Protein AF-X6MTW8-F1 (afdb_monomer_lite)

Foldseek 3Di:
DDPVVVVVVVVVVVPPCDPVVVVVVVVLVVQQVVFQVVLVVVLPDDDDPVCVVWFDRQKKAKDKPADGLLVLLPPDVVVCPPDDPQVVVVSSLVLRIDRGSVSRSSSLVSGPVNVVVVCCCVVVVPPPVDDIDMDMDGRTPPFRLQQKWKWWAAQLDGQAIERQPAPDADPPVPPDPPPPPPCVVPDDDCDPVNLVLSQVLVVVVSVVCSVVDPDRTWMWIWGADPVVSDIDTPDIFGDAPPGPDDPRPDDRVVCVCRRNVDCPDPPDDDDDGHHYYYHDRPDPDPDD

Secondary structure (DSSP, 8-state):
--HHHHHHHHHHHHT--SHHHHHHHHHHHHHHHHHHHHHHHHHHSPPPHHHHHHEEEEEEEEEESS---TTTT---GGG-TT--HHHHHHHHHHTTEESSHHHHHHHHHT-HHHHHHHHHHHHH----SS---EEEEEEETT--GGGEEEEEEETTEEEEEEES---S--TTTTS-SSSTTSSTTTS----HHHHHHHHHHHHHHHHHHGGG-S-SSEEEEEEEETTTTEEEEEEEE--STTSS---TTS-TTTTHHHHTT--S-TTS-S----EEE-PPP-PPPP--

Sequence (288 aa):
MEMEELDVLQRKHLTKSGDLGRENNSLLGRLERKINTSLDEFAKKEKSAFEQKHFLADEFFVKLSTRSPKDATGVTLKTHGHLTRLQRIYEIADKLKVRNGHQAVELLSSSYRVFSDIANFKKFQVAFVHPLNIIIRQYFKYFNPVMEFRCFVFQRQLNAISQYLCYDNFDHLQVYFTLYVYICLHIGHIDIKTITRTRELIISFYTIVKEKLPYVNYVMDVFVDLENEHVFIVEINPFGAHSSSGSALFEWKKDFDILYHRQSDQNKSSNYFPVVRIAKMKQKSDPS

Radius of gyration: 21.71 Å; chains: 1; bounding box: 54×50×65 Å

pLDDT: mean 77.78, std 18.93, range [32.94, 97.94]

Structure (mmCIF, N/CA/C/O backbone):
data_AF-X6MTW8-F1
#
_entry.id   AF-X6MTW8-F1
#
loop_
_atom_site.group_PDB
_atom_site.id
_atom_site.type_symbol
_atom_site.label_atom_id
_atom_site.label_alt_id
_atom_site.label_comp_id
_atom_site.label_asym_id
_atom_site.label_entity_id
_atom_site.label_seq_id
_atom_site.pdbx_PDB_ins_code
_atom_site.Cartn_x
_atom_site.Cartn_y
_atom_site.Cartn_z
_atom_site.occupancy
_atom_site.B_iso_or_equiv
_atom_site.auth_seq_id
_atom_site.auth_comp_id
_atom_site.auth_asym_id
_atom_site.auth_atom_id
_atom_site.pdbx_PDB_model_num
ATOM 1 N N . MET A 1 1 ? -2.887 -28.023 -3.201 1.00 48.81 1 MET A N 1
ATOM 2 C CA . MET A 1 1 ? -1.715 -27.639 -4.003 1.00 48.81 1 MET A CA 1
ATOM 3 C C . MET A 1 1 ? -0.767 -26.968 -3.041 1.00 48.81 1 MET A C 1
ATOM 5 O O . MET A 1 1 ? -0.960 -25.806 -2.693 1.00 48.81 1 MET A O 1
ATOM 9 N N . GLU A 1 2 ? 0.085 -27.790 -2.450 1.00 54.59 2 GLU A N 1
ATOM 10 C CA . GLU A 1 2 ? 0.960 -27.426 -1.337 1.00 54.59 2 GLU A CA 1
ATOM 11 C C . GLU A 1 2 ? 2.127 -26.569 -1.849 1.00 54.59 2 GLU A C 1
ATOM 13 O O . GLU A 1 2 ? 2.458 -26.615 -3.035 1.00 54.59 2 GLU A O 1
ATOM 18 N N . MET A 1 3 ? 2.739 -25.751 -0.982 1.00 42.22 3 MET A N 1
ATOM 19 C CA . MET A 1 3 ? 3.860 -24.875 -1.371 1.00 42.22 3 MET A CA 1
ATOM 20 C C . MET A 1 3 ? 5.012 -25.642 -2.041 1.00 42.22 3 MET A C 1
ATOM 22 O O . MET A 1 3 ? 5.682 -25.088 -2.909 1.00 42.22 3 MET A O 1
ATOM 26 N N . GLU A 1 4 ? 5.199 -26.916 -1.692 1.00 50.19 4 GLU A N 1
ATOM 27 C CA . GLU A 1 4 ? 6.214 -27.787 -2.289 1.00 50.19 4 GLU A CA 1
ATOM 28 C C . GLU A 1 4 ? 5.967 -28.065 -3.780 1.00 50.19 4 GLU A C 1
ATOM 30 O O . GLU A 1 4 ? 6.915 -28.081 -4.562 1.00 50.19 4 GLU A O 1
ATOM 35 N N . GLU A 1 5 ? 4.713 -28.197 -4.225 1.00 49.59 5 GLU A N 1
ATOM 36 C CA . GLU A 1 5 ? 4.410 -28.427 -5.646 1.00 49.59 5 GLU A CA 1
ATOM 37 C C . GLU A 1 5 ? 4.730 -27.195 -6.507 1.00 49.59 5 GLU A C 1
ATOM 39 O O . GLU A 1 5 ? 5.211 -27.329 -7.635 1.00 49.59 5 GLU A O 1
ATOM 44 N N . LEU A 1 6 ? 4.505 -25.990 -5.968 1.00 48.59 6 LEU A N 1
ATOM 45 C CA . LEU A 1 6 ? 4.837 -24.723 -6.631 1.00 48.59 6 LEU A CA 1
ATOM 46 C C . LEU A 1 6 ? 6.354 -24.511 -6.723 1.00 48.59 6 LEU A C 1
ATOM 48 O O . LEU A 1 6 ? 6.842 -24.102 -7.778 1.00 48.59 6 LEU A O 1
ATOM 52 N N . ASP A 1 7 ? 7.098 -24.850 -5.669 1.00 53.16 7 ASP A N 1
ATOM 53 C CA . ASP A 1 7 ? 8.562 -24.734 -5.647 1.00 53.16 7 ASP A CA 1
ATOM 54 C C . ASP A 1 7 ? 9.222 -25.742 -6.615 1.00 53.16 7 ASP A C 1
ATOM 56 O O . ASP A 1 7 ? 10.150 -25.413 -7.360 1.00 53.16 7 ASP A O 1
ATOM 60 N N . VAL A 1 8 ? 8.671 -26.959 -6.713 1.00 57.88 8 VAL A N 1
ATOM 61 C CA . VAL A 1 8 ? 9.087 -27.970 -7.703 1.00 57.88 8 VAL A CA 1
ATOM 62 C C . VAL A 1 8 ? 8.791 -27.516 -9.139 1.00 57.88 8 VAL A C 1
ATOM 64 O O . VAL A 1 8 ? 9.617 -27.733 -10.031 1.00 57.88 8 VAL A O 1
ATOM 67 N N . LEU A 1 9 ? 7.651 -26.864 -9.386 1.00 50.91 9 LEU A N 1
ATOM 68 C CA . LEU A 1 9 ? 7.303 -26.290 -10.694 1.00 50.91 9 LEU A CA 1
ATOM 69 C C . LEU A 1 9 ? 8.258 -25.160 -11.104 1.00 50.91 9 LEU A C 1
ATOM 71 O O . LEU A 1 9 ? 8.694 -25.123 -12.258 1.00 50.91 9 LEU A O 1
ATOM 75 N N . GLN A 1 10 ? 8.639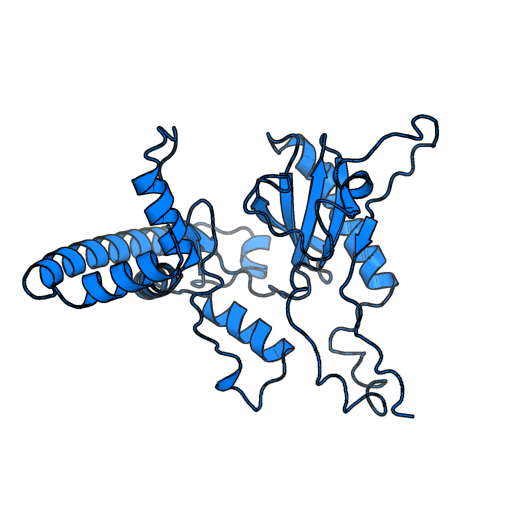 -24.289 -10.167 1.00 55.94 10 GLN A N 1
ATOM 76 C CA . GLN A 1 10 ? 9.586 -23.199 -10.413 1.00 55.94 10 GLN A CA 1
ATOM 77 C C . GLN A 1 10 ? 10.985 -23.735 -10.765 1.00 55.94 10 GLN A C 1
ATOM 79 O O . GLN A 1 10 ? 11.589 -23.305 -11.750 1.00 55.94 10 GLN A O 1
ATOM 84 N N . ARG A 1 11 ? 11.471 -24.758 -10.045 1.00 53.22 11 ARG A N 1
ATOM 85 C CA . ARG A 1 11 ? 12.775 -25.398 -10.318 1.00 53.22 11 ARG A CA 1
ATOM 86 C C . ARG A 1 11 ? 12.799 -26.203 -11.624 1.00 53.22 11 ARG A C 1
ATOM 88 O O . ARG A 1 11 ? 13.805 -26.200 -12.335 1.00 53.22 11 ARG A O 1
ATOM 95 N N . LYS A 1 12 ? 11.693 -26.865 -11.984 1.00 53.81 12 LYS A N 1
ATOM 96 C CA . LYS A 1 12 ? 11.568 -27.593 -13.263 1.00 53.81 12 LYS A CA 1
ATOM 97 C C . LYS A 1 12 ? 11.524 -26.660 -14.475 1.00 53.81 12 LYS A C 1
ATOM 99 O O . LYS A 1 12 ? 11.998 -27.042 -15.542 1.00 53.81 12 LYS A O 1
ATOM 104 N N . HIS A 1 13 ? 10.995 -25.444 -14.330 1.00 54.62 13 HIS A N 1
ATOM 105 C CA . HIS A 1 13 ? 10.994 -24.465 -15.421 1.00 54.62 13 HIS A CA 1
ATOM 106 C C . HIS A 1 13 ? 12.382 -23.879 -15.710 1.00 54.62 13 HIS A C 1
ATOM 108 O O . HIS A 1 13 ? 12.683 -23.595 -16.867 1.00 54.62 13 HIS A O 1
ATOM 114 N N . LEU A 1 14 ? 13.248 -23.772 -14.698 1.00 49.81 14 LEU A N 1
ATOM 115 C CA . LEU A 1 14 ? 14.619 -23.269 -14.850 1.00 49.81 14 LEU A CA 1
ATOM 116 C C . LEU A 1 14 ? 15.568 -24.253 -15.568 1.00 49.81 14 LEU A C 1
ATOM 118 O O . LEU A 1 14 ? 16.614 -23.840 -16.057 1.00 49.81 14 LEU A O 1
ATOM 122 N N . THR A 1 15 ? 15.220 -25.542 -15.662 1.00 46.34 15 THR A N 1
ATOM 123 C CA . THR A 1 15 ? 16.133 -26.615 -16.116 1.00 46.34 15 THR A CA 1
ATOM 124 C C . THR A 1 15 ? 15.898 -27.125 -17.547 1.00 46.34 15 THR A C 1
ATOM 126 O O . THR A 1 15 ? 16.698 -27.912 -18.046 1.00 46.34 15 THR A O 1
ATOM 129 N N . LYS A 1 16 ? 14.861 -26.661 -18.262 1.00 49.22 16 LYS A N 1
ATOM 130 C CA . LYS A 1 16 ? 14.622 -26.976 -19.691 1.00 49.22 16 LYS A CA 1
ATOM 131 C C . LYS A 1 16 ? 14.875 -25.739 -20.567 1.00 49.22 16 LYS A C 1
ATOM 133 O O . LYS A 1 16 ? 13.931 -25.050 -20.938 1.00 49.22 16 LYS A O 1
ATOM 138 N N . SER A 1 17 ? 16.137 -25.419 -20.867 1.00 52.47 17 SER A N 1
ATOM 139 C CA . SER A 1 17 ? 16.539 -24.061 -21.293 1.00 52.47 17 SER A CA 1
ATOM 140 C C . SER A 1 17 ? 17.128 -23.900 -22.707 1.00 52.47 17 SER A C 1
ATOM 142 O O . SER A 1 17 ? 17.505 -22.787 -23.058 1.00 52.47 17 SER A O 1
ATOM 144 N N . GLY A 1 18 ? 17.168 -24.938 -23.551 1.00 53.41 18 GLY A N 1
ATOM 145 C CA . GLY A 1 18 ? 17.730 -24.823 -24.911 1.00 53.41 18 GLY A CA 1
ATOM 146 C C . GLY A 1 18 ? 16.893 -23.949 -25.861 1.00 53.41 18 GLY A C 1
ATOM 147 O O . GLY A 1 18 ? 17.257 -22.813 -26.158 1.00 53.41 18 GLY A O 1
ATOM 148 N N . ASP A 1 19 ? 15.744 -24.464 -26.308 1.00 52.12 19 ASP A N 1
ATOM 149 C CA . ASP A 1 19 ? 14.882 -23.771 -27.285 1.00 52.12 19 ASP A CA 1
ATOM 150 C C . ASP A 1 19 ? 13.855 -22.828 -26.641 1.00 52.12 19 ASP A C 1
ATOM 152 O O . ASP A 1 19 ? 13.612 -21.730 -27.141 1.00 52.12 19 ASP A O 1
ATOM 156 N N . LEU A 1 20 ? 13.336 -23.185 -25.460 1.00 55.38 20 LEU A N 1
ATOM 157 C CA . LEU A 1 20 ? 12.467 -22.313 -24.653 1.00 55.38 20 LEU A CA 1
ATOM 158 C C . LEU A 1 20 ? 13.180 -21.022 -24.220 1.00 55.38 20 LEU A C 1
ATOM 160 O O . LEU A 1 20 ? 12.534 -19.993 -24.035 1.00 55.38 20 LEU A O 1
ATOM 164 N N . GLY A 1 21 ? 14.510 -21.053 -24.082 1.00 59.09 21 GLY A N 1
ATOM 165 C CA . GLY A 1 21 ? 15.304 -19.885 -23.705 1.00 59.09 21 GLY A CA 1
ATOM 166 C C . GLY A 1 21 ? 15.232 -18.762 -24.742 1.00 59.09 21 GLY A C 1
ATOM 167 O O . GLY A 1 21 ? 15.074 -17.600 -24.376 1.00 59.09 21 GLY A O 1
ATOM 168 N N . ARG A 1 22 ? 15.272 -19.086 -26.043 1.00 61.38 22 ARG A N 1
ATOM 169 C CA . ARG A 1 22 ? 15.231 -18.071 -27.113 1.00 61.38 22 ARG A CA 1
ATOM 170 C C . ARG A 1 22 ? 13.861 -17.406 -27.231 1.00 61.38 22 ARG A C 1
ATOM 172 O O . ARG A 1 22 ? 13.787 -16.182 -27.336 1.00 61.38 22 ARG A O 1
ATOM 179 N N . GLU A 1 23 ? 12.785 -18.188 -27.183 1.00 66.06 23 GLU A N 1
ATOM 180 C CA . GLU A 1 23 ? 11.421 -17.658 -27.283 1.00 66.06 23 GLU A CA 1
ATOM 181 C C . GLU A 1 23 ? 11.048 -16.825 -26.046 1.00 66.06 23 GLU A C 1
ATOM 183 O O . GLU A 1 23 ? 10.549 -15.706 -26.191 1.00 66.06 23 GLU A O 1
ATOM 188 N N . ASN A 1 24 ? 11.400 -17.291 -24.841 1.00 65.50 24 ASN A N 1
ATOM 189 C CA . ASN A 1 24 ? 11.189 -16.539 -23.600 1.00 65.50 24 ASN A CA 1
ATOM 190 C C . ASN A 1 24 ? 11.973 -15.223 -23.582 1.00 65.50 24 ASN A C 1
ATOM 192 O O . ASN A 1 24 ? 11.405 -14.184 -23.245 1.00 65.50 24 ASN A O 1
ATOM 196 N N . ASN A 1 25 ? 13.232 -15.229 -24.031 1.00 69.69 25 ASN A N 1
ATOM 197 C CA . ASN A 1 25 ? 14.017 -14.000 -24.167 1.00 69.69 25 ASN A CA 1
ATOM 198 C C . ASN A 1 25 ? 13.364 -13.020 -25.154 1.00 69.69 25 ASN A C 1
ATOM 200 O O . ASN A 1 25 ? 13.371 -11.808 -24.934 1.00 69.69 25 ASN A O 1
ATOM 204 N N . SER A 1 26 ? 12.728 -13.528 -26.215 1.00 81.69 26 SER A N 1
ATOM 205 C CA . SER A 1 26 ? 12.006 -12.683 -27.169 1.00 81.69 26 SER A CA 1
ATOM 206 C C . SER A 1 26 ? 10.740 -12.049 -26.569 1.00 81.69 26 SER A C 1
ATOM 208 O O . SER A 1 26 ? 10.447 -10.884 -26.854 1.00 81.69 26 SER A O 1
ATOM 210 N N . LEU A 1 27 ? 10.004 -12.777 -25.718 1.00 83.31 27 LEU A N 1
ATOM 211 C CA . LEU A 1 27 ? 8.789 -12.293 -25.056 1.00 83.31 27 LEU A CA 1
ATOM 212 C C . LEU A 1 27 ? 9.104 -11.290 -23.945 1.00 83.31 27 LEU A C 1
ATOM 214 O O . LEU A 1 27 ? 8.481 -10.228 -23.906 1.00 83.31 27 LEU A O 1
ATOM 218 N N . LEU A 1 28 ? 10.094 -11.583 -23.096 1.00 82.38 28 LEU A N 1
ATOM 219 C CA . LEU A 1 28 ? 10.555 -10.654 -22.062 1.00 82.38 28 LEU A CA 1
ATOM 220 C C . LEU A 1 28 ? 11.075 -9.363 -22.695 1.00 82.38 28 LEU A C 1
ATOM 222 O O . LEU A 1 28 ? 10.615 -8.288 -22.328 1.00 82.38 28 LEU A O 1
ATOM 226 N N . GLY A 1 29 ? 11.890 -9.454 -23.750 1.00 81.69 29 GLY A N 1
ATOM 227 C CA . GLY A 1 29 ? 12.353 -8.267 -24.470 1.00 81.69 29 GLY A CA 1
ATOM 228 C C . GLY A 1 29 ? 11.214 -7.453 -25.106 1.00 81.69 29 GLY A C 1
ATOM 229 O O . GLY A 1 29 ? 11.280 -6.225 -25.168 1.00 81.69 29 GLY A O 1
ATOM 230 N N . ARG A 1 30 ? 10.132 -8.098 -25.575 1.00 88.19 30 ARG A N 1
ATOM 231 C CA . ARG A 1 30 ? 8.922 -7.385 -26.040 1.00 88.19 30 ARG A CA 1
ATOM 232 C C . ARG A 1 30 ? 8.205 -6.678 -24.889 1.00 88.19 30 ARG A C 1
ATOM 234 O O . ARG A 1 30 ? 7.724 -5.564 -25.090 1.00 88.19 30 ARG A O 1
ATOM 241 N N . LEU A 1 31 ? 8.120 -7.310 -23.719 1.00 85.31 31 LEU A N 1
ATOM 242 C CA . LEU A 1 31 ? 7.496 -6.732 -22.532 1.00 85.31 31 LEU A CA 1
ATOM 243 C C . LEU A 1 31 ? 8.290 -5.532 -22.005 1.00 85.31 31 LEU A C 1
ATOM 245 O O . LEU A 1 31 ? 7.705 -4.474 -21.793 1.00 85.31 31 LEU A O 1
ATOM 249 N N . GLU A 1 32 ? 9.609 -5.665 -21.877 1.00 90.19 32 GLU A N 1
ATOM 250 C CA . GLU A 1 32 ? 10.510 -4.582 -21.472 1.00 90.19 32 GLU A CA 1
ATOM 251 C C . GLU A 1 32 ? 10.352 -3.356 -22.376 1.00 90.19 32 GLU A C 1
ATOM 253 O O . GLU A 1 32 ? 10.186 -2.244 -21.879 1.00 90.19 32 GLU A O 1
ATOM 258 N N . ARG A 1 33 ? 10.325 -3.553 -23.704 1.00 89.00 33 ARG A N 1
ATOM 259 C CA . ARG A 1 33 ? 10.099 -2.459 -24.664 1.00 89.00 33 ARG A CA 1
ATOM 260 C C . ARG A 1 33 ? 8.755 -1.771 -24.454 1.00 89.00 33 ARG A C 1
ATOM 262 O O . ARG A 1 33 ? 8.716 -0.547 -24.441 1.00 89.00 33 ARG A O 1
ATOM 269 N N . LYS A 1 34 ? 7.673 -2.534 -24.256 1.00 91.44 34 LYS A N 1
ATOM 270 C CA . LYS A 1 34 ? 6.349 -1.956 -23.972 1.00 91.44 34 LYS A CA 1
ATOM 271 C C . LYS A 1 34 ? 6.353 -1.137 -22.682 1.00 91.44 34 LYS A C 1
ATOM 273 O O . LYS A 1 34 ? 5.806 -0.041 -22.673 1.00 91.44 34 LYS A O 1
ATOM 278 N N . ILE A 1 35 ? 6.986 -1.645 -21.621 1.00 88.56 35 ILE A N 1
ATOM 279 C CA . ILE A 1 35 ? 7.099 -0.914 -20.355 1.00 88.56 35 ILE A CA 1
ATOM 280 C C . ILE A 1 35 ? 7.911 0.366 -20.559 1.00 88.56 35 ILE A C 1
ATOM 282 O O . ILE A 1 35 ? 7.438 1.418 -20.154 1.00 88.56 35 ILE A O 1
ATOM 286 N N . ASN A 1 36 ? 9.064 0.311 -21.236 1.00 88.31 36 ASN A N 1
ATOM 287 C CA . ASN A 1 36 ? 9.865 1.501 -21.546 1.00 88.31 36 ASN A CA 1
ATOM 288 C C . ASN A 1 36 ? 9.044 2.570 -22.273 1.00 88.31 36 ASN A C 1
ATOM 290 O O . ASN A 1 36 ? 9.024 3.713 -21.835 1.00 88.31 36 ASN A O 1
ATOM 294 N N . THR A 1 37 ? 8.294 2.194 -23.314 1.00 89.94 37 THR A N 1
ATOM 295 C CA . THR A 1 37 ? 7.414 3.138 -24.018 1.00 89.94 37 THR A CA 1
ATOM 296 C C . THR A 1 37 ? 6.405 3.790 -23.070 1.00 89.94 37 THR A C 1
ATOM 298 O O . THR A 1 37 ? 6.246 5.007 -23.096 1.00 89.94 37 THR A O 1
ATOM 301 N N . SER A 1 38 ? 5.768 3.020 -22.181 1.00 88.25 38 SER A N 1
ATOM 302 C CA . SER A 1 38 ? 4.832 3.574 -21.193 1.00 88.25 38 SER A CA 1
ATOM 303 C C . SER A 1 38 ? 5.505 4.460 -20.138 1.00 88.25 38 SER A C 1
ATOM 305 O O . SER A 1 38 ? 4.902 5.439 -19.702 1.00 88.25 38 SER A O 1
ATOM 307 N N . LEU A 1 39 ? 6.734 4.140 -19.721 1.00 84.81 39 LEU A N 1
ATOM 308 C CA . LEU A 1 39 ? 7.522 4.977 -18.811 1.00 84.81 39 LEU A CA 1
ATOM 309 C C . LEU A 1 39 ? 7.860 6.320 -19.464 1.00 84.81 39 LEU A C 1
ATOM 311 O O . LEU A 1 39 ? 7.621 7.362 -18.855 1.00 84.81 39 LEU A O 1
ATOM 315 N N . ASP A 1 40 ? 8.321 6.301 -20.715 1.00 84.56 40 ASP A N 1
ATOM 316 C CA . ASP A 1 40 ? 8.650 7.505 -21.483 1.00 84.56 40 ASP A CA 1
ATOM 317 C C . ASP A 1 40 ? 7.413 8.384 -21.712 1.00 84.56 40 ASP A C 1
ATOM 319 O O . ASP A 1 40 ? 7.465 9.605 -21.560 1.00 84.56 40 ASP A O 1
ATOM 323 N N . GLU A 1 41 ? 6.275 7.777 -22.061 1.00 86.62 41 GLU A N 1
ATOM 324 C CA . GLU A 1 41 ? 4.996 8.481 -22.194 1.00 86.62 41 GLU A CA 1
ATOM 325 C C . GLU A 1 41 ? 4.553 9.107 -20.870 1.00 86.62 41 GLU A C 1
ATOM 327 O O . GLU A 1 41 ? 4.075 10.241 -20.852 1.00 86.62 41 GLU A O 1
ATOM 332 N N . PHE A 1 42 ? 4.725 8.398 -19.750 1.00 82.69 42 PHE A N 1
ATOM 333 C CA . PHE A 1 42 ? 4.393 8.920 -18.427 1.00 82.69 42 PHE A CA 1
ATOM 334 C C . PHE A 1 42 ? 5.322 10.070 -18.017 1.00 82.69 42 PHE A C 1
ATOM 336 O O . PHE A 1 42 ? 4.857 11.056 -17.446 1.00 82.69 42 PHE A O 1
ATOM 343 N N . ALA A 1 43 ? 6.617 9.973 -18.324 1.00 79.88 43 ALA A N 1
ATOM 344 C CA . ALA A 1 43 ? 7.603 11.010 -18.033 1.00 79.88 43 ALA A CA 1
ATOM 345 C C . ALA A 1 43 ? 7.329 12.312 -18.805 1.00 79.88 43 ALA A C 1
ATOM 347 O O . ALA A 1 43 ? 7.543 13.395 -18.265 1.00 79.88 43 ALA A O 1
ATOM 348 N N . LYS A 1 44 ? 6.796 12.209 -20.030 1.00 81.06 44 LYS A N 1
ATOM 349 C CA . LYS A 1 44 ? 6.462 13.353 -20.898 1.00 81.06 44 LYS A CA 1
ATOM 350 C C . LYS A 1 44 ? 5.166 14.078 -20.532 1.00 81.06 44 LYS A C 1
ATOM 352 O O . LYS A 1 44 ? 4.937 15.169 -21.049 1.00 81.06 44 LYS A O 1
ATOM 357 N N . LYS A 1 45 ? 4.294 13.494 -19.703 1.00 81.06 45 LYS A N 1
ATOM 358 C CA . LYS A 1 45 ? 3.041 14.155 -19.308 1.00 81.06 45 LYS A CA 1
ATOM 359 C C . LYS A 1 45 ? 3.335 15.408 -18.490 1.00 81.06 45 LYS A C 1
ATOM 361 O O . LYS A 1 45 ? 4.138 15.373 -17.560 1.00 81.06 45 LYS A O 1
ATOM 366 N N . GLU A 1 46 ? 2.644 16.494 -18.824 1.00 67.81 46 GLU A N 1
ATOM 367 C CA . GLU A 1 46 ? 2.687 17.728 -18.048 1.00 67.81 46 GLU A CA 1
ATOM 368 C C . GLU A 1 46 ? 2.137 17.458 -16.644 1.00 67.81 46 GLU A C 1
ATOM 370 O O . GLU A 1 46 ? 1.016 16.976 -16.478 1.00 67.81 46 GLU A O 1
ATOM 375 N N . LYS A 1 47 ? 2.972 17.711 -15.635 1.00 72.69 47 LYS A N 1
ATOM 376 C CA . LYS A 1 47 ? 2.655 17.455 -14.229 1.00 72.69 47 LYS A CA 1
ATOM 377 C C . LYS A 1 47 ? 2.209 18.741 -13.568 1.00 72.69 47 LYS A C 1
ATOM 379 O O . LYS A 1 47 ? 2.845 19.781 -13.743 1.00 72.69 47 LYS A O 1
ATOM 384 N N . SER A 1 48 ? 1.176 18.653 -12.743 1.00 76.56 48 SER A N 1
ATOM 385 C CA . SER A 1 48 ? 0.789 19.740 -11.846 1.00 76.56 48 SER A CA 1
ATOM 386 C C . SER A 1 48 ? 1.941 20.122 -10.904 1.00 76.56 48 SER A C 1
ATOM 388 O O . SER A 1 48 ? 2.812 19.305 -10.594 1.00 76.56 48 SER A O 1
ATOM 390 N N . ALA A 1 49 ? 1.932 21.351 -10.379 1.00 69.88 49 ALA A N 1
ATOM 391 C CA . ALA A 1 49 ? 2.938 21.802 -9.408 1.00 69.88 49 ALA A CA 1
ATOM 392 C C . ALA A 1 49 ? 3.006 20.896 -8.161 1.00 69.88 49 ALA A C 1
ATOM 394 O O . ALA A 1 49 ? 4.080 20.640 -7.615 1.00 69.88 49 ALA A O 1
ATOM 395 N N . PHE A 1 50 ? 1.857 20.358 -7.740 1.00 74.31 50 PHE A N 1
ATOM 396 C CA . PHE A 1 50 ? 1.779 19.374 -6.667 1.00 74.31 50 PHE A CA 1
ATOM 397 C C . PHE A 1 50 ? 2.553 18.094 -7.007 1.00 74.31 50 PHE A C 1
ATOM 399 O O . PHE A 1 50 ? 3.352 17.621 -6.196 1.00 74.31 50 PHE A O 1
ATOM 406 N N . GLU A 1 51 ? 2.346 17.551 -8.207 1.00 74.81 51 GLU A N 1
ATOM 407 C CA . GLU A 1 51 ? 3.006 16.324 -8.651 1.00 74.81 51 GLU A CA 1
ATOM 408 C C . GLU A 1 51 ? 4.519 16.514 -8.808 1.00 74.81 51 GLU A C 1
ATOM 410 O O . GLU A 1 51 ? 5.301 15.654 -8.406 1.00 74.81 51 GLU A O 1
ATOM 415 N N . GLN A 1 52 ? 4.952 17.667 -9.317 1.00 72.94 52 GLN A N 1
ATOM 416 C CA . GLN A 1 52 ? 6.376 17.977 -9.456 1.00 72.94 52 GLN A CA 1
ATOM 417 C C . GLN A 1 52 ? 7.103 18.035 -8.102 1.00 72.94 52 GLN A C 1
ATOM 419 O O . GLN A 1 52 ? 8.253 17.611 -8.008 1.00 72.94 52 GLN A O 1
ATOM 424 N N . LYS A 1 53 ? 6.442 18.520 -7.039 1.00 77.25 53 LYS A N 1
ATOM 425 C CA . LYS A 1 53 ? 7.036 18.600 -5.692 1.00 77.25 53 LYS A CA 1
ATOM 426 C C . LYS A 1 53 ? 7.193 17.223 -5.037 1.00 77.25 53 LYS A C 1
ATOM 428 O O . LYS A 1 53 ? 8.182 16.990 -4.346 1.00 77.25 53 LYS A O 1
ATOM 433 N N . HIS A 1 54 ? 6.219 16.329 -5.211 1.00 77.62 54 HIS A N 1
ATOM 434 C CA . HIS A 1 54 ? 6.116 15.114 -4.393 1.00 77.62 54 HIS A CA 1
ATOM 435 C C . HIS A 1 54 ? 6.616 13.835 -5.069 1.00 77.62 54 HIS A C 1
ATOM 437 O O . HIS A 1 54 ? 6.920 12.856 -4.381 1.00 77.62 54 HIS A O 1
ATOM 443 N N . PHE A 1 55 ? 6.719 13.819 -6.395 1.00 79.00 55 PHE A N 1
ATOM 444 C CA . PHE A 1 55 ? 7.135 12.632 -7.127 1.00 79.00 55 PHE A CA 1
ATOM 445 C C . PHE A 1 55 ? 8.470 12.848 -7.834 1.00 79.00 55 PHE A C 1
ATOM 447 O O . PHE A 1 55 ? 8.719 13.898 -8.422 1.00 79.00 55 PHE A O 1
ATOM 454 N N . LEU A 1 56 ? 9.330 11.829 -7.808 1.00 73.25 56 LEU A N 1
ATOM 455 C CA . LEU A 1 56 ? 10.634 11.891 -8.466 1.00 73.25 56 LEU A CA 1
ATOM 456 C C . LEU A 1 56 ? 10.471 11.770 -9.983 1.00 73.25 56 LEU A C 1
ATOM 458 O O . LEU A 1 56 ? 9.678 10.958 -10.469 1.00 73.25 56 LEU A O 1
ATOM 462 N N . ALA A 1 57 ? 11.193 12.606 -10.731 1.00 75.12 57 ALA A N 1
ATOM 463 C CA . ALA A 1 57 ? 11.333 12.413 -12.168 1.00 75.12 57 ALA A CA 1
ATOM 464 C C . ALA A 1 57 ? 12.026 11.063 -12.411 1.00 75.12 57 ALA A C 1
ATOM 466 O O . ALA A 1 57 ? 12.967 10.717 -11.701 1.00 75.12 57 ALA A O 1
ATOM 467 N N . ASP A 1 58 ? 11.509 10.297 -13.368 1.00 85.12 58 ASP A N 1
ATOM 468 C CA . ASP A 1 58 ? 12.113 9.055 -13.867 1.00 85.12 58 ASP A CA 1
ATOM 469 C C . ASP A 1 58 ? 12.262 7.901 -12.858 1.00 85.12 58 ASP A C 1
ATOM 471 O O . ASP A 1 58 ? 12.962 6.921 -13.119 1.00 85.12 58 ASP A O 1
ATOM 475 N N . GLU A 1 59 ? 11.560 7.964 -11.722 1.00 92.38 59 GLU A N 1
ATOM 476 C CA . GLU A 1 59 ? 11.448 6.848 -10.781 1.00 92.38 59 GLU A CA 1
ATOM 477 C C . GLU A 1 59 ? 10.002 6.383 -10.647 1.00 92.38 59 GLU A C 1
ATOM 479 O O . GLU A 1 59 ? 9.066 7.170 -10.462 1.00 92.38 59 GLU A O 1
ATOM 484 N N . PHE A 1 60 ? 9.824 5.069 -10.716 1.00 94.12 60 PHE A N 1
ATOM 485 C CA . PHE A 1 60 ? 8.521 4.437 -10.797 1.00 94.12 60 PHE A CA 1
ATOM 486 C C . PHE A 1 60 ? 8.401 3.274 -9.823 1.00 94.12 60 PHE A C 1
ATOM 488 O O . PHE A 1 60 ? 9.379 2.662 -9.403 1.00 94.12 60 PHE A O 1
ATOM 495 N N . PHE A 1 61 ? 7.159 2.956 -9.493 1.00 94.69 61 PHE A N 1
ATOM 496 C CA . PHE A 1 61 ? 6.756 1.735 -8.827 1.00 94.69 61 PHE A CA 1
ATOM 497 C C . PHE A 1 61 ? 5.900 0.915 -9.792 1.00 94.69 61 PHE A C 1
ATOM 499 O O . PHE A 1 61 ? 4.975 1.451 -10.411 1.00 94.69 61 PHE A O 1
ATOM 506 N N . VAL A 1 62 ? 6.176 -0.385 -9.898 1.00 95.56 62 VAL A N 1
ATOM 507 C CA . VAL A 1 62 ? 5.418 -1.296 -10.764 1.00 95.56 62 VAL A CA 1
ATOM 508 C C . VAL A 1 62 ? 4.734 -2.394 -9.962 1.00 95.56 62 VAL A C 1
ATOM 510 O O . VAL A 1 62 ? 5.284 -2.931 -9.001 1.00 95.56 62 VAL A O 1
ATOM 513 N N . LYS A 1 63 ? 3.509 -2.739 -10.361 1.00 95.75 63 LYS A N 1
ATOM 514 C CA . LYS A 1 63 ? 2.740 -3.845 -9.780 1.00 95.75 63 LYS A CA 1
ATOM 515 C C . LYS A 1 63 ? 1.833 -4.504 -10.813 1.00 95.75 63 LYS A C 1
ATOM 517 O O . LYS A 1 63 ? 1.645 -3.975 -11.906 1.00 95.75 63 LYS A O 1
ATOM 522 N N . LEU A 1 64 ? 1.230 -5.632 -10.448 1.00 93.88 64 LEU A N 1
ATOM 523 C CA . LEU A 1 64 ? 0.081 -6.166 -11.180 1.00 93.88 64 LEU A CA 1
ATOM 524 C C . LEU A 1 64 ? -1.226 -5.555 -10.666 1.00 93.88 64 LEU A C 1
ATOM 526 O O . LEU A 1 64 ? -1.238 -4.871 -9.643 1.00 93.88 64 LEU A O 1
ATOM 530 N N . SER A 1 65 ? -2.341 -5.838 -11.342 1.00 89.94 65 SER A N 1
ATOM 531 C CA . SER A 1 65 ? -3.682 -5.372 -10.954 1.00 89.94 65 SER A CA 1
ATOM 532 C C . SER A 1 65 ? -4.015 -5.584 -9.477 1.00 89.94 65 SER A C 1
ATOM 534 O O . SER A 1 65 ? -4.644 -4.729 -8.863 1.00 89.94 65 SER A O 1
ATOM 536 N N . THR A 1 66 ? -3.580 -6.705 -8.907 1.00 86.38 66 THR A N 1
ATOM 537 C CA . THR A 1 66 ? -4.010 -7.173 -7.587 1.00 86.38 66 THR A CA 1
ATOM 538 C C . THR A 1 66 ? -2.946 -7.057 -6.509 1.00 86.38 66 THR A C 1
ATOM 540 O O . THR A 1 66 ? -3.301 -6.880 -5.349 1.00 86.38 66 THR A O 1
ATOM 543 N N . ARG A 1 67 ? -1.651 -7.169 -6.838 1.00 88.94 67 ARG A N 1
ATOM 544 C CA . ARG A 1 67 ? -0.586 -7.188 -5.824 1.00 88.94 67 ARG A CA 1
ATOM 545 C C . ARG A 1 67 ? 0.685 -6.488 -6.260 1.00 88.94 67 ARG A C 1
ATOM 547 O O . ARG A 1 67 ? 1.098 -6.520 -7.416 1.00 88.94 67 ARG A O 1
ATOM 554 N N . SER A 1 68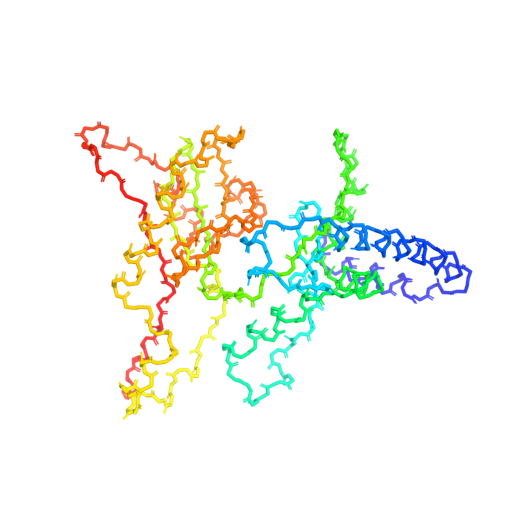 ? 1.307 -5.891 -5.256 1.00 92.38 68 SER A N 1
ATOM 555 C CA . SER A 1 68 ? 2.628 -5.274 -5.288 1.00 92.38 68 SER A CA 1
ATOM 556 C C . SER A 1 68 ? 3.738 -6.309 -5.034 1.00 92.38 68 SER A C 1
ATOM 558 O O . SER A 1 68 ? 3.569 -7.124 -4.117 1.00 92.38 68 SER A O 1
ATOM 560 N N . PRO A 1 69 ? 4.888 -6.243 -5.734 1.00 93.50 69 PRO A N 1
ATOM 561 C CA . PRO A 1 69 ? 6.018 -7.169 -5.578 1.00 93.50 69 PRO A CA 1
ATOM 562 C C . PRO A 1 69 ? 6.854 -6.890 -4.311 1.00 93.50 69 PRO A C 1
ATOM 564 O O . PRO A 1 69 ? 8.079 -6.878 -4.349 1.00 93.50 69 PRO A O 1
ATOM 567 N N . LYS A 1 70 ? 6.204 -6.628 -3.164 1.00 88.19 70 LYS A N 1
ATOM 568 C CA . LYS A 1 70 ? 6.876 -6.227 -1.906 1.00 88.19 70 LYS A CA 1
ATOM 569 C C . LYS A 1 70 ? 7.871 -7.293 -1.388 1.00 88.19 70 LYS A C 1
ATOM 571 O O . LYS A 1 70 ? 8.726 -6.979 -0.570 1.00 88.19 70 LYS A O 1
ATOM 576 N N . ASP A 1 71 ? 7.753 -8.534 -1.856 1.00 87.25 71 ASP A N 1
ATOM 577 C CA . ASP A 1 71 ? 8.586 -9.697 -1.530 1.00 87.25 71 ASP A CA 1
ATOM 578 C C . ASP A 1 71 ? 9.799 -9.897 -2.463 1.00 87.25 71 ASP A C 1
ATOM 580 O O . ASP A 1 71 ? 10.681 -10.686 -2.138 1.00 87.25 71 ASP A O 1
ATOM 584 N N . ALA A 1 72 ? 9.885 -9.177 -3.588 1.00 87.31 72 ALA A N 1
ATOM 585 C CA . ALA A 1 72 ? 10.948 -9.356 -4.586 1.00 87.31 72 ALA A CA 1
ATOM 586 C C . ALA A 1 72 ? 12.321 -8.802 -4.176 1.00 87.31 72 ALA A C 1
ATOM 588 O O . ALA A 1 72 ? 13.320 -9.077 -4.830 1.00 87.31 72 ALA A O 1
ATOM 589 N N . THR A 1 73 ? 12.404 -8.004 -3.112 1.00 82.06 73 THR A N 1
ATOM 590 C CA . THR A 1 73 ? 13.622 -7.240 -2.791 1.00 82.06 73 THR A CA 1
ATOM 591 C C . THR A 1 73 ? 14.773 -8.101 -2.266 1.00 82.06 73 THR A C 1
ATOM 593 O O . THR A 1 73 ? 15.880 -7.589 -2.078 1.00 82.06 73 THR A O 1
ATOM 596 N N . GLY A 1 74 ? 14.532 -9.394 -2.004 1.00 65.56 74 GLY A N 1
ATOM 597 C CA . GLY A 1 74 ? 15.557 -10.361 -1.600 1.00 65.56 74 GLY A CA 1
ATOM 598 C C . GLY A 1 74 ? 16.290 -9.994 -0.306 1.00 65.56 74 GLY A C 1
ATOM 599 O O . GLY A 1 74 ? 17.320 -10.590 0.007 1.00 65.56 74 GLY A O 1
ATOM 600 N N . VAL A 1 75 ? 15.797 -9.007 0.455 1.00 58.97 75 VAL A N 1
ATOM 601 C CA . VAL A 1 75 ? 16.387 -8.585 1.728 1.00 58.97 75 VAL A CA 1
ATOM 602 C C . VAL A 1 75 ? 16.060 -9.644 2.772 1.00 58.97 75 VAL A C 1
ATOM 604 O O . VAL A 1 75 ? 15.150 -9.510 3.587 1.00 58.97 75 VAL A O 1
ATOM 607 N N . THR A 1 76 ? 16.817 -10.736 2.755 1.00 54.38 76 THR A N 1
ATOM 608 C CA . THR A 1 76 ? 16.876 -11.648 3.890 1.00 54.38 76 THR A CA 1
ATOM 609 C C . THR A 1 76 ? 17.518 -10.916 5.060 1.00 54.38 76 THR A C 1
ATOM 611 O O . THR A 1 76 ? 18.632 -10.405 4.951 1.00 54.38 76 THR A O 1
ATOM 614 N N . LEU A 1 77 ? 16.846 -10.920 6.213 1.00 52.81 77 LEU A N 1
ATOM 615 C CA . LEU A 1 77 ? 17.308 -10.288 7.459 1.00 52.81 77 LEU A CA 1
ATOM 616 C C . LEU A 1 77 ? 18.735 -10.702 7.883 1.00 52.81 77 LEU A C 1
ATOM 618 O O . LEU A 1 77 ? 19.357 -10.013 8.684 1.00 52.81 77 LEU A O 1
ATOM 622 N N . LYS A 1 78 ? 19.265 -11.804 7.337 1.00 54.16 78 LYS A N 1
ATOM 623 C CA . LYS A 1 78 ? 20.582 -12.365 7.660 1.00 54.16 78 LYS A CA 1
ATOM 624 C C . LYS A 1 78 ? 21.770 -11.622 7.036 1.00 54.16 78 LYS A C 1
ATOM 626 O O . LYS A 1 78 ? 22.852 -11.678 7.603 1.00 54.16 78 LYS A O 1
ATOM 631 N N . THR A 1 79 ? 21.604 -10.929 5.909 1.00 54.62 79 THR A N 1
ATOM 632 C CA . THR A 1 79 ? 22.733 -10.289 5.198 1.00 54.62 79 THR A CA 1
ATOM 633 C C . THR A 1 79 ? 23.108 -8.903 5.730 1.00 54.62 79 THR A C 1
ATOM 635 O O . THR A 1 79 ? 24.110 -8.344 5.305 1.00 54.62 79 THR A O 1
ATOM 638 N N . HIS A 1 80 ? 22.342 -8.351 6.679 1.00 57.69 80 HIS A N 1
ATOM 639 C CA . HIS A 1 80 ? 22.457 -6.950 7.101 1.00 57.69 80 HIS A CA 1
ATOM 640 C C . HIS A 1 80 ? 22.594 -6.824 8.624 1.00 57.69 80 HIS A C 1
ATOM 642 O O . HIS A 1 80 ? 21.829 -6.100 9.265 1.00 57.69 80 HIS A O 1
ATOM 648 N N . GLY A 1 81 ? 23.566 -7.531 9.211 1.00 62.66 81 GLY A N 1
ATOM 649 C CA . GLY A 1 81 ? 23.819 -7.526 10.661 1.00 62.66 81 GLY A CA 1
ATOM 650 C C . GLY A 1 81 ? 24.067 -6.136 11.272 1.00 62.66 81 GLY A C 1
ATOM 651 O O . GLY A 1 81 ? 23.958 -5.985 12.483 1.00 62.66 81 GLY A O 1
ATOM 652 N N . HIS A 1 82 ? 24.344 -5.118 10.449 1.00 73.25 82 HIS A N 1
ATOM 653 C CA . HIS A 1 82 ? 24.670 -3.758 10.891 1.00 73.25 82 HIS A CA 1
ATOM 654 C C . HIS A 1 82 ? 23.543 -2.727 10.737 1.00 73.25 82 HIS A C 1
ATOM 656 O O . HIS A 1 82 ? 23.669 -1.622 11.256 1.00 73.25 82 HIS A O 1
ATOM 662 N N . LEU A 1 83 ? 22.445 -3.047 10.044 1.00 75.88 83 LEU A N 1
ATOM 663 C CA . LEU A 1 83 ? 21.373 -2.074 9.817 1.00 75.88 83 LEU A CA 1
ATOM 664 C C . LEU A 1 83 ? 20.306 -2.126 10.905 1.00 75.88 83 LEU A C 1
ATOM 666 O O . LEU A 1 83 ? 19.905 -3.192 11.379 1.00 75.88 83 LEU A O 1
ATOM 670 N N . THR A 1 84 ? 19.761 -0.963 11.243 1.00 75.25 84 THR A N 1
ATOM 671 C CA . THR A 1 84 ? 18.529 -0.872 12.027 1.00 75.25 84 THR A CA 1
ATOM 672 C C . THR A 1 84 ? 17.344 -1.379 11.205 1.00 75.25 84 THR A C 1
ATOM 674 O O . THR A 1 84 ? 17.351 -1.382 9.972 1.00 75.25 84 THR A O 1
ATOM 677 N N . ARG A 1 85 ? 16.270 -1.805 11.874 1.00 68.81 85 ARG A N 1
ATOM 678 C CA . ARG A 1 85 ? 15.051 -2.237 11.177 1.00 68.81 85 ARG A CA 1
ATOM 679 C C . ARG A 1 85 ? 14.410 -1.123 10.355 1.00 68.81 85 ARG A C 1
ATOM 681 O O . ARG A 1 85 ? 13.928 -1.399 9.264 1.00 68.81 85 ARG A O 1
ATOM 688 N N . LEU A 1 86 ? 14.440 0.110 10.857 1.00 72.88 86 LEU A N 1
ATOM 689 C CA . LEU A 1 86 ? 13.943 1.269 10.124 1.00 72.88 86 LEU A CA 1
ATOM 690 C C . LEU A 1 86 ? 14.732 1.474 8.825 1.00 72.88 86 LEU A C 1
ATOM 692 O O . LEU A 1 86 ? 14.127 1.615 7.770 1.00 72.88 86 LEU A O 1
ATOM 696 N N . GLN A 1 87 ? 16.063 1.382 8.881 1.00 81.38 87 GLN A N 1
ATOM 697 C CA . GLN A 1 87 ? 16.901 1.415 7.678 1.00 81.38 87 GLN A CA 1
ATOM 698 C C . GLN A 1 87 ? 16.545 0.284 6.712 1.00 81.38 87 GLN A C 1
ATOM 700 O O . GLN A 1 87 ? 16.348 0.556 5.537 1.00 81.38 87 GLN A O 1
ATOM 705 N N . ARG A 1 88 ? 16.347 -0.953 7.191 1.00 77.62 88 ARG A N 1
ATOM 706 C CA . ARG A 1 88 ? 15.908 -2.064 6.325 1.00 77.62 88 ARG A CA 1
ATOM 707 C C . ARG A 1 88 ? 14.559 -1.807 5.658 1.00 77.62 88 ARG A C 1
ATOM 709 O O . ARG A 1 88 ? 14.381 -2.160 4.503 1.00 77.62 88 ARG A O 1
ATOM 716 N N . ILE A 1 89 ? 13.605 -1.216 6.373 1.00 79.25 89 ILE A N 1
ATOM 717 C CA . ILE A 1 89 ? 12.293 -0.860 5.817 1.00 79.25 89 ILE A CA 1
ATOM 718 C C . ILE A 1 89 ? 12.455 0.164 4.692 1.00 79.25 89 ILE A C 1
ATOM 720 O O . ILE A 1 89 ? 11.864 -0.006 3.626 1.00 79.25 89 ILE A O 1
ATOM 724 N N . TYR A 1 90 ? 13.284 1.187 4.908 1.00 83.94 90 TYR A N 1
ATOM 725 C CA . TYR A 1 90 ? 13.600 2.167 3.875 1.00 83.94 90 TYR A CA 1
ATOM 726 C C . TYR A 1 90 ? 14.353 1.543 2.701 1.00 83.94 90 TYR A C 1
ATOM 728 O O . TYR A 1 90 ? 13.992 1.818 1.567 1.00 83.94 90 TYR A O 1
ATOM 736 N N . GLU A 1 91 ? 15.315 0.652 2.937 1.00 84.75 91 GLU A N 1
ATOM 737 C CA . GLU A 1 91 ? 16.011 -0.071 1.868 1.00 84.75 91 GLU A CA 1
ATOM 738 C C . GLU A 1 91 ? 15.076 -0.974 1.066 1.00 84.75 91 GLU A C 1
ATOM 740 O O . GLU A 1 91 ? 15.177 -1.036 -0.155 1.00 84.75 91 GLU A O 1
ATOM 745 N N . ILE A 1 92 ? 14.150 -1.672 1.729 1.00 83.62 92 ILE A N 1
ATOM 746 C CA . ILE A 1 92 ? 13.134 -2.477 1.049 1.00 83.62 92 ILE A CA 1
ATOM 747 C C . ILE A 1 92 ? 12.266 -1.571 0.181 1.00 83.62 92 ILE A C 1
ATOM 749 O O . ILE A 1 92 ? 12.051 -1.899 -0.980 1.00 83.62 92 ILE A O 1
ATOM 753 N N . ALA A 1 93 ? 11.792 -0.439 0.709 1.00 86.69 93 ALA A N 1
ATOM 754 C CA . ALA A 1 93 ? 11.022 0.517 -0.079 1.00 86.69 93 ALA A CA 1
ATOM 755 C C . ALA A 1 93 ? 11.838 1.038 -1.277 1.00 86.69 93 ALA A C 1
ATOM 757 O O . ALA A 1 93 ? 11.350 1.017 -2.403 1.00 86.69 93 ALA A O 1
ATOM 758 N N . ASP A 1 94 ? 13.103 1.400 -1.058 1.00 88.69 94 ASP A N 1
ATOM 759 C CA . ASP A 1 94 ? 14.015 1.897 -2.091 1.00 88.69 94 ASP A CA 1
ATOM 760 C C . ASP A 1 94 ? 14.233 0.878 -3.218 1.00 88.69 94 ASP A C 1
ATOM 762 O O . ASP A 1 94 ? 14.219 1.229 -4.395 1.00 88.69 94 ASP A O 1
ATOM 766 N N . LYS A 1 95 ? 14.333 -0.411 -2.877 1.00 90.88 95 LYS A N 1
ATOM 767 C CA . LYS A 1 95 ? 14.465 -1.512 -3.844 1.00 90.88 95 LYS A CA 1
ATOM 768 C C . LYS A 1 95 ? 13.208 -1.781 -4.672 1.00 90.88 95 LYS A C 1
ATOM 770 O O . LYS A 1 95 ? 13.282 -2.527 -5.642 1.00 90.88 95 LYS A O 1
ATOM 775 N N . LEU A 1 96 ? 12.059 -1.204 -4.314 1.00 93.19 96 LEU A N 1
ATOM 776 C CA . LEU A 1 96 ? 10.844 -1.281 -5.134 1.00 93.19 96 LEU A CA 1
ATOM 777 C C . LEU A 1 96 ? 10.817 -0.232 -6.255 1.00 93.19 96 LEU A C 1
ATOM 779 O O . LEU A 1 96 ? 9.887 -0.237 -7.067 1.00 93.19 96 LEU A O 1
ATOM 783 N N . LYS A 1 97 ? 11.806 0.666 -6.299 1.00 94.56 97 LYS A N 1
ATOM 784 C CA . LYS A 1 97 ? 11.952 1.676 -7.346 1.00 94.56 97 LYS A CA 1
ATOM 785 C C . LYS A 1 97 ? 12.511 1.061 -8.618 1.00 94.56 97 LYS A C 1
ATOM 787 O O . LYS A 1 97 ? 13.489 0.319 -8.586 1.00 94.56 97 LYS A O 1
ATOM 792 N N . VAL A 1 98 ? 11.940 1.451 -9.749 1.00 94.62 98 VAL A N 1
ATOM 793 C CA . VAL A 1 98 ? 12.430 1.091 -11.081 1.00 94.62 98 VAL A CA 1
ATOM 794 C C . VAL A 1 98 ? 12.536 2.339 -11.950 1.00 94.62 98 VAL A C 1
ATOM 796 O O . VAL A 1 98 ? 11.746 3.271 -11.807 1.00 94.62 98 VAL A O 1
ATOM 799 N N . ARG A 1 99 ? 13.519 2.364 -12.848 1.00 94.19 99 ARG A N 1
ATOM 800 C CA . ARG A 1 99 ? 13.789 3.482 -13.771 1.00 94.19 99 ARG A CA 1
ATOM 801 C C . ARG A 1 99 ? 13.636 3.099 -15.240 1.00 94.19 99 ARG A C 1
ATOM 803 O O . ARG A 1 99 ? 13.659 3.957 -16.109 1.00 94.19 99 ARG A O 1
ATOM 810 N N . ASN A 1 100 ? 13.512 1.807 -15.529 1.00 92.50 100 ASN A N 1
ATOM 811 C CA . ASN A 1 100 ? 13.340 1.291 -16.880 1.00 92.50 100 ASN A CA 1
ATOM 812 C C . ASN A 1 100 ? 12.582 -0.045 -16.867 1.00 92.50 100 ASN A C 1
ATOM 814 O O . ASN A 1 100 ? 12.365 -0.667 -15.823 1.00 92.50 100 ASN A O 1
ATOM 818 N N . GLY A 1 101 ? 12.180 -0.486 -18.053 1.00 90.31 101 GLY A N 1
ATOM 819 C CA . GLY A 1 101 ? 11.428 -1.709 -18.289 1.00 90.31 101 GLY A CA 1
ATOM 820 C C . GLY A 1 101 ? 12.174 -2.974 -17.885 1.00 90.31 101 GLY A C 1
ATOM 821 O O . GLY A 1 101 ? 11.530 -3.907 -17.418 1.00 90.31 101 GLY A O 1
ATOM 822 N N . HIS A 1 102 ? 13.504 -2.993 -17.984 1.00 91.75 102 HIS A N 1
ATOM 823 C CA . HIS A 1 102 ? 14.308 -4.132 -17.539 1.00 91.75 102 HIS A CA 1
ATOM 824 C C . HIS A 1 102 ? 14.199 -4.322 -16.020 1.00 91.75 102 HIS A C 1
ATOM 826 O O . HIS A 1 102 ? 13.774 -5.379 -15.563 1.00 91.75 102 HIS A O 1
ATOM 832 N N . GLN A 1 103 ? 14.442 -3.259 -15.244 1.00 94.69 103 GLN A N 1
ATOM 833 C CA . GLN A 1 103 ? 14.268 -3.270 -13.786 1.00 94.69 103 GLN A CA 1
ATOM 834 C C . GLN A 1 103 ? 12.828 -3.610 -13.378 1.00 94.69 103 GLN A C 1
ATOM 836 O O . GLN A 1 103 ? 12.605 -4.316 -12.398 1.00 94.69 103 GLN A O 1
ATOM 841 N N . ALA A 1 104 ? 11.833 -3.141 -14.138 1.00 95.06 104 ALA A N 1
ATOM 842 C CA . ALA A 1 104 ? 10.433 -3.481 -13.899 1.00 95.06 104 ALA A CA 1
ATOM 843 C C . ALA A 1 104 ? 10.148 -4.980 -14.084 1.00 95.06 104 ALA A C 1
ATOM 845 O O . ALA A 1 104 ? 9.485 -5.587 -13.242 1.00 95.06 104 ALA A O 1
ATOM 846 N N . VAL A 1 105 ? 10.643 -5.583 -15.169 1.00 92.62 105 VAL A N 1
ATOM 847 C CA . VAL A 1 105 ? 10.484 -7.020 -15.433 1.00 92.62 105 VAL A CA 1
ATOM 848 C C . VAL A 1 105 ? 11.250 -7.848 -14.407 1.00 92.62 105 VAL A C 1
ATOM 850 O O . VAL A 1 105 ? 10.696 -8.817 -13.888 1.00 92.62 105 VAL A O 1
ATOM 853 N N . GLU A 1 106 ? 12.472 -7.454 -14.056 1.00 93.56 106 GLU A N 1
ATOM 854 C CA . GLU A 1 106 ? 13.273 -8.101 -13.013 1.00 93.56 106 GLU A CA 1
ATOM 855 C C . GLU A 1 106 ? 12.544 -8.091 -11.660 1.00 93.56 106 GLU A C 1
ATOM 857 O O . GLU A 1 106 ? 12.360 -9.144 -11.044 1.00 93.56 106 GLU A O 1
ATOM 862 N N . LEU A 1 107 ? 12.027 -6.932 -11.235 1.00 94.94 107 LEU A N 1
ATOM 863 C CA . LEU A 1 107 ? 11.296 -6.794 -9.976 1.00 94.94 107 LEU A CA 1
ATOM 864 C C . LEU A 1 107 ? 10.023 -7.653 -9.950 1.00 94.94 107 LEU A C 1
ATOM 866 O O . LEU A 1 107 ? 9.756 -8.351 -8.971 1.00 94.94 107 LEU A O 1
ATOM 870 N N . LEU A 1 108 ? 9.222 -7.614 -11.020 1.00 94.69 108 LEU A N 1
ATOM 871 C CA . LEU A 1 108 ? 7.985 -8.393 -11.103 1.00 94.69 108 LEU A CA 1
ATOM 872 C C . LEU A 1 108 ? 8.271 -9.900 -11.148 1.00 94.69 108 LEU A C 1
ATOM 874 O O . LEU A 1 108 ? 7.618 -10.666 -10.442 1.00 94.69 108 LEU A O 1
ATOM 878 N N . SER A 1 109 ? 9.252 -10.329 -11.944 1.00 92.44 109 SER A N 1
ATOM 879 C CA . SER A 1 109 ? 9.606 -11.748 -12.102 1.00 92.44 109 SER A CA 1
ATOM 880 C C . SER A 1 109 ? 10.227 -12.363 -10.846 1.00 92.44 109 SER A C 1
ATOM 882 O O . SER A 1 109 ? 10.089 -13.566 -10.628 1.00 92.44 109 SER A O 1
ATOM 884 N N . SER A 1 110 ? 10.834 -11.541 -9.990 1.00 90.94 110 SER A N 1
ATOM 885 C CA . SER A 1 110 ? 11.420 -11.968 -8.715 1.00 90.94 110 SER A CA 1
ATOM 886 C C . SER A 1 110 ? 10.403 -12.072 -7.568 1.00 90.94 110 SER A C 1
ATOM 888 O O . SER A 1 110 ? 10.744 -12.546 -6.486 1.00 90.94 110 SER A O 1
ATOM 890 N N . SER A 1 111 ? 9.150 -11.641 -7.765 1.00 92.56 111 SER A N 1
ATOM 891 C CA . SER A 1 111 ? 8.103 -11.697 -6.736 1.00 92.56 111 SER A CA 1
ATOM 892 C C . SER A 1 111 ? 7.299 -12.994 -6.805 1.00 92.56 111 SER A C 1
ATOM 894 O O . SER A 1 111 ? 6.619 -13.285 -7.794 1.00 92.56 111 SER A O 1
ATOM 896 N N . TYR A 1 112 ? 7.258 -13.722 -5.689 1.00 89.62 112 TYR A N 1
ATOM 897 C CA . TYR A 1 112 ? 6.366 -14.866 -5.528 1.00 89.62 112 TYR A CA 1
ATOM 898 C C . TYR A 1 112 ? 4.894 -14.434 -5.537 1.00 89.62 112 TYR A C 1
ATOM 900 O O . TYR A 1 112 ? 4.042 -15.120 -6.103 1.00 89.62 112 TYR A O 1
ATOM 908 N N . ARG A 1 113 ? 4.571 -13.270 -4.958 1.00 89.25 113 ARG A N 1
ATOM 909 C CA . ARG A 1 113 ? 3.204 -12.717 -4.987 1.00 89.25 113 ARG A CA 1
ATOM 910 C C . ARG A 1 113 ? 2.717 -12.469 -6.413 1.00 89.25 113 ARG A C 1
ATOM 912 O O . ARG A 1 113 ? 1.582 -12.828 -6.718 1.00 89.25 113 ARG A O 1
ATOM 919 N N . VAL A 1 114 ? 3.559 -11.883 -7.265 1.00 92.62 114 VAL A N 1
ATOM 920 C CA . VAL A 1 114 ? 3.262 -11.651 -8.689 1.00 92.62 114 VAL A CA 1
ATOM 921 C C . VAL A 1 114 ? 3.111 -12.980 -9.423 1.00 92.62 114 VAL A C 1
ATOM 923 O O . VAL A 1 114 ? 2.132 -13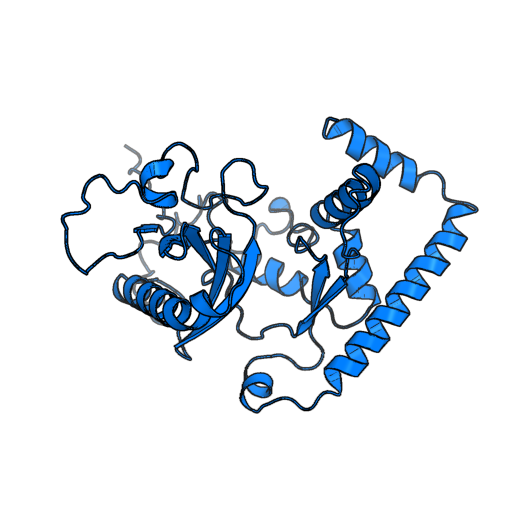.168 -10.143 1.00 92.62 114 VAL A O 1
ATOM 926 N N . PHE A 1 115 ? 4.028 -13.927 -9.203 1.00 91.75 115 PHE A N 1
ATOM 927 C CA . PHE A 1 115 ? 3.937 -15.262 -9.794 1.00 91.75 115 PHE A CA 1
ATOM 928 C C . PHE A 1 115 ? 2.626 -15.970 -9.423 1.00 91.75 115 PHE A C 1
ATOM 930 O O . PHE A 1 115 ? 1.932 -16.491 -10.296 1.00 91.75 115 PHE A O 1
ATOM 937 N N . SER A 1 116 ? 2.250 -15.940 -8.141 1.00 89.38 116 SER A N 1
ATOM 938 C CA . SER A 1 116 ? 0.998 -16.513 -7.641 1.00 89.38 116 SER A CA 1
ATOM 939 C C . SER A 1 116 ? -0.225 -15.877 -8.306 1.00 89.38 116 SER A C 1
ATOM 941 O O . SER A 1 116 ? -1.141 -16.597 -8.701 1.00 89.38 116 SER A O 1
ATOM 943 N N . ASP A 1 117 ? -0.230 -14.556 -8.500 1.00 88.69 117 ASP A N 1
ATOM 944 C CA . ASP A 1 117 ? -1.323 -13.859 -9.183 1.00 88.69 117 ASP A CA 1
ATOM 945 C C . ASP A 1 117 ? -1.440 -14.276 -10.656 1.00 88.69 117 ASP A C 1
ATOM 947 O O . ASP A 1 117 ? -2.540 -14.584 -11.110 1.00 88.69 117 ASP A O 1
ATOM 951 N N . ILE A 1 118 ? -0.323 -14.372 -11.388 1.00 90.50 118 ILE A N 1
ATOM 952 C CA . ILE A 1 118 ? -0.309 -14.855 -12.782 1.00 90.50 118 ILE A CA 1
ATOM 953 C C . ILE A 1 118 ? -0.799 -16.307 -12.855 1.00 90.50 118 ILE A C 1
ATOM 955 O O . ILE A 1 118 ? -1.625 -16.649 -13.706 1.00 90.50 118 ILE A O 1
ATOM 959 N N . ALA A 1 119 ? -0.316 -17.167 -11.956 1.00 89.50 119 ALA A N 1
ATOM 960 C CA . ALA A 1 119 ? -0.706 -18.570 -11.898 1.00 89.50 119 ALA A CA 1
ATOM 961 C C . ALA A 1 119 ? -2.199 -18.726 -11.585 1.00 89.50 119 ALA A C 1
ATOM 963 O O . ALA A 1 119 ? -2.877 -19.510 -12.245 1.00 89.50 119 ALA A O 1
ATOM 964 N N . ASN A 1 120 ? -2.730 -17.954 -10.634 1.00 86.12 120 ASN A N 1
ATOM 965 C CA . ASN A 1 120 ? -4.151 -17.948 -10.296 1.00 86.12 120 ASN A CA 1
ATOM 966 C C . ASN A 1 120 ? -4.999 -17.408 -11.451 1.00 86.12 120 ASN A C 1
ATOM 968 O O . ASN A 1 120 ? -5.997 -18.034 -11.804 1.00 86.12 120 ASN A O 1
ATOM 972 N N . PHE A 1 121 ? -4.582 -16.310 -12.085 1.00 86.56 121 PHE A N 1
ATOM 973 C CA . PHE A 1 121 ? -5.255 -15.758 -13.261 1.00 86.56 121 PHE A CA 1
ATOM 974 C C . PHE A 1 121 ? -5.355 -16.805 -14.382 1.00 86.56 121 PHE A C 1
ATOM 976 O O . PHE A 1 121 ? -6.433 -17.039 -14.926 1.00 86.56 121 PHE A O 1
ATOM 983 N N . LYS A 1 122 ? -4.256 -17.522 -14.658 1.00 86.31 122 LYS A N 1
ATOM 984 C CA . LYS A 1 122 ? -4.219 -18.605 -15.651 1.00 86.31 122 LYS A CA 1
ATOM 985 C C . LYS A 1 122 ? -5.012 -19.843 -15.231 1.00 86.31 122 LYS A C 1
ATOM 987 O O . LYS A 1 122 ? -5.620 -20.475 -16.086 1.00 86.31 122 LYS A O 1
ATOM 992 N N . LYS A 1 123 ? -4.957 -20.236 -13.955 1.00 85.94 123 LYS A N 1
ATOM 993 C CA . LYS A 1 123 ? -5.588 -21.461 -13.439 1.00 85.94 123 LYS A CA 1
ATOM 994 C C . LYS A 1 123 ? -7.095 -21.330 -13.401 1.00 85.94 123 LYS A C 1
ATOM 996 O O . LYS A 1 123 ? -7.799 -22.230 -13.840 1.00 85.94 123 LYS A O 1
ATOM 1001 N N . PHE A 1 124 ? -7.572 -20.245 -12.809 1.00 82.50 124 PHE A N 1
ATOM 1002 C CA . PHE A 1 124 ? -8.994 -20.100 -12.587 1.00 82.50 124 PHE A CA 1
ATOM 1003 C C . PHE A 1 124 ? -9.717 -19.691 -13.858 1.00 82.50 124 PHE A C 1
ATOM 1005 O O . PHE A 1 124 ? -10.927 -19.883 -13.879 1.00 82.50 124 PHE A O 1
ATOM 1012 N N . GLN A 1 125 ? -8.997 -19.173 -14.878 1.00 64.62 125 GLN A N 1
ATOM 1013 C CA . GLN A 1 125 ? -9.531 -18.680 -16.160 1.00 64.62 125 GLN A CA 1
ATOM 1014 C C . GLN A 1 125 ? -10.904 -18.047 -15.986 1.00 64.62 125 GLN A C 1
ATOM 1016 O O . GLN A 1 125 ? -11.790 -18.211 -16.827 1.00 64.62 125 GLN A O 1
ATOM 1021 N N . VAL A 1 126 ? -11.114 -17.388 -14.838 1.00 55.41 126 VAL A N 1
ATOM 1022 C CA . VAL A 1 126 ? -12.402 -16.792 -14.557 1.00 55.41 126 VAL A CA 1
ATOM 1023 C C . VAL A 1 126 ? -12.520 -15.813 -15.697 1.00 55.41 126 VAL A C 1
ATOM 1025 O O . VAL A 1 126 ? -11.530 -15.139 -16.003 1.00 55.41 126 VAL A O 1
ATOM 1028 N N . ALA A 1 127 ? -13.660 -15.810 -16.376 1.00 54.62 127 ALA A N 1
ATOM 1029 C CA . ALA A 1 127 ? -13.979 -14.809 -17.373 1.00 54.62 127 ALA A CA 1
ATOM 1030 C C . ALA A 1 127 ? -14.053 -13.451 -16.657 1.00 54.62 127 ALA A C 1
ATOM 1032 O O . ALA A 1 127 ? -15.113 -12.861 -16.479 1.00 54.62 127 ALA A O 1
ATOM 1033 N N . PHE A 1 128 ? -12.920 -12.988 -16.138 1.00 54.53 128 PHE A N 1
ATOM 1034 C CA . PHE A 1 128 ? -12.726 -11.650 -15.688 1.00 54.53 128 PHE A CA 1
ATOM 1035 C C . PHE A 1 128 ? -12.967 -10.844 -16.943 1.00 54.53 128 PHE A C 1
ATOM 1037 O O . PHE A 1 128 ? -12.282 -10.991 -17.954 1.00 54.53 128 PHE A O 1
ATOM 1044 N N . VAL A 1 129 ? -13.960 -9.976 -16.844 1.00 62.62 129 VAL A N 1
ATOM 1045 C CA . VAL A 1 129 ? -14.241 -8.937 -17.831 1.00 62.62 129 VAL A CA 1
ATOM 1046 C C . VAL A 1 129 ? -12.979 -8.094 -18.100 1.00 62.62 129 VAL A C 1
ATOM 1048 O O . VAL A 1 129 ? -12.896 -7.397 -19.107 1.00 62.62 129 VAL A O 1
ATOM 1051 N N . HIS A 1 130 ? -11.970 -8.171 -17.221 1.00 72.88 130 HIS A N 1
ATOM 1052 C CA . HIS A 1 130 ? -10.764 -7.366 -17.264 1.00 72.88 130 HIS A CA 1
ATOM 1053 C C . HIS A 1 130 ? -9.482 -8.209 -17.360 1.00 72.88 130 HIS A C 1
ATOM 1055 O O . HIS A 1 130 ? -9.327 -9.191 -16.629 1.00 72.88 130 HIS A O 1
ATOM 1061 N N . PRO A 1 131 ? -8.530 -7.807 -18.222 1.00 86.25 131 PRO A N 1
ATOM 1062 C CA . PRO A 1 131 ? -7.226 -8.448 -18.313 1.00 86.25 131 PRO A CA 1
ATOM 1063 C C . PRO A 1 131 ? -6.396 -8.208 -17.046 1.00 86.25 131 PRO A C 1
ATOM 1065 O O . PRO A 1 131 ? -6.613 -7.244 -16.308 1.00 86.25 131 PRO A O 1
ATOM 1068 N N . LEU A 1 132 ? -5.390 -9.055 -16.826 1.00 87.31 132 LEU A N 1
ATOM 1069 C CA . LEU A 1 132 ? -4.331 -8.768 -15.864 1.00 87.31 132 LEU A CA 1
ATOM 1070 C C . LEU A 1 132 ? -3.453 -7.640 -16.418 1.00 87.31 132 LEU A C 1
ATOM 1072 O O . LEU A 1 132 ? -2.861 -7.774 -17.488 1.00 87.31 132 LEU A O 1
ATOM 1076 N N . ASN A 1 133 ? -3.371 -6.530 -15.691 1.00 92.00 133 ASN A N 1
ATOM 1077 C CA . ASN A 1 133 ? -2.640 -5.341 -16.115 1.00 92.00 133 ASN A CA 1
ATOM 1078 C C . ASN A 1 133 ? -1.342 -5.178 -15.329 1.00 92.00 133 ASN A C 1
ATOM 1080 O O . ASN A 1 133 ? -1.292 -5.458 -14.129 1.00 92.00 133 ASN A O 1
ATOM 1084 N N . ILE A 1 134 ? -0.329 -4.636 -16.001 1.00 94.12 134 ILE A N 1
ATOM 1085 C CA . ILE A 1 134 ? 0.827 -4.029 -15.344 1.00 94.12 134 ILE A CA 1
ATOM 1086 C C . ILE A 1 134 ? 0.466 -2.578 -15.058 1.00 94.12 134 ILE A C 1
ATOM 1088 O O . ILE A 1 134 ? 0.072 -1.834 -15.954 1.00 94.12 134 ILE A O 1
ATOM 1092 N N . ILE A 1 135 ? 0.588 -2.190 -13.797 1.00 94.31 135 ILE A N 1
ATOM 1093 C CA . ILE A 1 135 ? 0.332 -0.837 -13.329 1.00 94.31 135 ILE A CA 1
ATOM 1094 C C . ILE A 1 135 ? 1.678 -0.188 -13.052 1.00 94.31 135 ILE A C 1
ATOM 1096 O O . ILE A 1 135 ? 2.476 -0.706 -12.272 1.00 94.31 135 ILE A O 1
ATOM 1100 N N . ILE A 1 136 ? 1.884 0.970 -13.665 1.00 93.44 136 ILE A N 1
ATOM 1101 C CA . ILE A 1 136 ? 3.039 1.831 -13.451 1.00 93.44 136 ILE A CA 1
ATOM 1102 C C . ILE A 1 136 ? 2.551 3.064 -12.696 1.00 93.44 136 ILE A C 1
ATOM 1104 O O . ILE A 1 136 ? 1.584 3.708 -13.104 1.00 93.44 136 ILE A O 1
ATOM 1108 N N . ARG A 1 137 ? 3.208 3.390 -11.585 1.00 91.69 137 ARG A N 1
ATOM 1109 C CA . ARG A 1 137 ? 2.952 4.604 -10.805 1.00 91.69 137 ARG A CA 1
ATOM 1110 C C . ARG A 1 137 ? 4.246 5.377 -10.656 1.00 91.69 137 ARG A C 1
ATOM 1112 O O . ARG A 1 137 ? 5.303 4.770 -10.516 1.00 91.69 137 ARG A O 1
ATOM 1119 N N . GLN A 1 138 ? 4.162 6.700 -10.633 1.00 90.69 138 GLN A N 1
ATOM 1120 C CA . GLN A 1 138 ? 5.312 7.504 -10.243 1.00 90.69 138 GLN A CA 1
ATOM 1121 C C . GLN A 1 138 ? 5.684 7.198 -8.791 1.00 90.69 138 GLN A C 1
ATOM 1123 O O . GLN A 1 138 ? 4.802 7.051 -7.937 1.00 90.69 138 GLN A O 1
ATOM 1128 N N . TYR A 1 139 ? 6.980 7.082 -8.515 1.00 90.19 139 TYR A N 1
ATOM 1129 C CA . TYR A 1 139 ? 7.455 6.816 -7.169 1.00 90.19 139 TYR A CA 1
ATOM 1130 C C . TYR A 1 139 ? 7.338 8.079 -6.309 1.00 90.19 139 TYR A C 1
ATOM 1132 O O . TYR A 1 139 ? 7.752 9.173 -6.707 1.00 90.19 139 TYR A O 1
ATOM 1140 N N . PHE A 1 140 ? 6.739 7.936 -5.128 1.00 86.12 140 PHE A N 1
ATOM 1141 C CA . PHE A 1 140 ? 6.514 9.049 -4.213 1.00 86.12 140 PHE A CA 1
ATOM 1142 C C . PHE A 1 140 ? 7.776 9.284 -3.378 1.00 86.12 140 PHE A C 1
ATOM 1144 O O . PHE A 1 140 ? 8.188 8.421 -2.603 1.00 86.12 140 PHE A O 1
ATOM 1151 N N . LYS A 1 141 ? 8.397 10.456 -3.550 1.00 81.94 141 LYS A N 1
ATOM 1152 C CA . LYS A 1 141 ? 9.725 10.785 -3.009 1.00 81.94 141 LYS A CA 1
ATOM 1153 C C . LYS A 1 141 ? 9.796 10.645 -1.492 1.00 81.94 141 LYS A C 1
ATOM 1155 O O . LYS A 1 141 ? 10.789 10.173 -0.951 1.00 81.94 141 LYS A O 1
ATOM 1160 N N . TYR A 1 142 ? 8.734 11.080 -0.827 1.00 81.75 142 TYR A N 1
ATOM 1161 C CA . TYR A 1 142 ? 8.659 11.205 0.625 1.00 81.75 142 TYR A CA 1
ATOM 1162 C C . TYR A 1 142 ? 7.893 10.044 1.260 1.00 81.75 142 TYR A C 1
ATOM 1164 O O . TYR A 1 142 ? 7.317 10.186 2.337 1.00 81.75 142 TYR A O 1
ATOM 1172 N N . PHE A 1 143 ? 7.833 8.894 0.580 1.00 85.88 143 PHE A N 1
ATOM 1173 C CA . PHE A 1 143 ? 7.091 7.749 1.087 1.00 85.88 143 PHE A CA 1
ATOM 1174 C C . PHE A 1 143 ? 7.782 7.214 2.339 1.00 85.88 143 PHE A C 1
ATOM 1176 O O . PHE A 1 143 ? 8.874 6.653 2.270 1.00 85.88 143 PHE A O 1
ATOM 1183 N N . ASN A 1 144 ? 7.126 7.385 3.484 1.00 85.94 144 ASN A N 1
ATOM 1184 C CA . ASN A 1 144 ? 7.551 6.816 4.753 1.00 85.94 144 ASN A CA 1
ATOM 1185 C C . ASN A 1 144 ? 6.691 5.576 5.055 1.00 85.94 144 ASN A C 1
ATOM 1187 O O . ASN A 1 144 ? 5.524 5.732 5.425 1.00 85.94 144 ASN A O 1
ATOM 1191 N N . PRO A 1 145 ? 7.244 4.352 4.961 1.00 84.69 145 PRO A N 1
ATOM 1192 C CA . PRO A 1 145 ? 6.468 3.128 5.170 1.00 84.69 145 PRO A CA 1
ATOM 1193 C C . PRO A 1 145 ? 5.898 2.985 6.590 1.00 84.69 145 PRO A C 1
ATOM 1195 O O . PRO A 1 145 ? 4.940 2.246 6.801 1.00 84.69 145 PRO A O 1
ATOM 1198 N N . VAL A 1 146 ? 6.459 3.690 7.581 1.00 85.12 146 VAL A N 1
ATOM 1199 C CA . VAL A 1 146 ? 5.938 3.701 8.962 1.00 85.12 146 VAL A CA 1
ATOM 1200 C C . VAL A 1 146 ? 4.613 4.466 9.057 1.00 85.12 146 VAL A C 1
ATOM 1202 O O . VAL A 1 146 ? 3.816 4.199 9.957 1.00 85.12 146 VAL A O 1
ATOM 1205 N N . MET A 1 147 ? 4.368 5.365 8.099 1.00 90.56 147 MET A N 1
ATOM 1206 C CA . MET A 1 147 ? 3.146 6.157 7.953 1.00 90.56 147 MET A CA 1
ATOM 1207 C C . MET A 1 147 ? 2.153 5.537 6.955 1.00 90.56 147 MET A C 1
ATOM 1209 O O . MET A 1 147 ? 1.232 6.214 6.494 1.00 90.56 147 MET A O 1
ATOM 1213 N N . GLU A 1 148 ? 2.330 4.255 6.609 1.00 92.69 148 GLU A N 1
ATOM 1214 C CA . GLU A 1 148 ? 1.328 3.454 5.900 1.00 92.69 148 GLU A CA 1
ATOM 1215 C C . GLU A 1 148 ? 0.341 2.847 6.919 1.00 92.69 148 GLU A C 1
ATOM 1217 O O . GLU A 1 148 ? 0.727 2.191 7.895 1.00 92.69 148 GLU A O 1
ATOM 1222 N N . PHE A 1 149 ? -0.955 3.049 6.685 1.00 95.06 149 PHE A N 1
ATOM 1223 C CA . PHE A 1 149 ? -2.046 2.565 7.525 1.00 95.06 149 PHE A CA 1
ATOM 1224 C C . PHE A 1 149 ? -3.035 1.748 6.713 1.00 95.06 149 PHE A C 1
ATOM 1226 O O . PHE A 1 149 ? -3.355 2.075 5.576 1.00 95.06 149 PHE A O 1
ATOM 1233 N N . ARG A 1 150 ? -3.584 0.716 7.342 1.00 97.44 150 ARG A N 1
ATOM 1234 C CA . ARG A 1 150 ? -4.663 -0.107 6.815 1.00 97.44 150 ARG A CA 1
ATOM 1235 C C . ARG A 1 150 ? -5.985 0.296 7.450 1.00 97.44 150 ARG A C 1
ATOM 1237 O O . ARG A 1 150 ? -6.153 0.192 8.664 1.00 97.44 150 ARG A O 1
ATOM 1244 N N . CYS A 1 151 ? -6.923 0.721 6.621 1.00 97.94 151 CYS A N 1
ATOM 1245 C CA . CYS A 1 151 ? -8.249 1.178 7.006 1.00 97.94 151 CYS A CA 1
ATOM 1246 C C . CYS A 1 151 ? -9.299 0.123 6.647 1.00 97.94 151 CYS A C 1
ATOM 1248 O O . CYS A 1 151 ? -9.318 -0.383 5.527 1.00 97.94 151 CYS A O 1
ATOM 1250 N N . PHE A 1 152 ? -10.192 -0.193 7.579 1.00 97.69 152 PHE A N 1
ATOM 1251 C CA . PHE A 1 152 ? -11.242 -1.196 7.413 1.00 97.69 152 PHE A CA 1
ATOM 1252 C C . PHE A 1 152 ? -12.583 -0.500 7.233 1.00 97.69 152 PHE A C 1
ATOM 1254 O O . PHE A 1 152 ? -13.049 0.189 8.142 1.00 97.69 152 PHE A O 1
ATOM 1261 N N . VAL A 1 153 ? -13.185 -0.679 6.058 1.00 97.12 153 VAL A N 1
ATOM 1262 C CA . VAL A 1 153 ? -14.447 -0.048 5.682 1.00 97.12 153 VAL A CA 1
ATOM 1263 C C . VAL A 1 153 ? -15.513 -1.115 5.481 1.00 97.12 153 VAL A C 1
ATOM 1265 O O . VAL A 1 153 ? -15.353 -2.015 4.656 1.00 97.12 153 VAL A O 1
ATOM 1268 N N . PHE A 1 154 ? -16.618 -0.992 6.207 1.00 96.00 154 PHE A N 1
ATOM 1269 C CA . PHE A 1 154 ? -17.779 -1.865 6.076 1.00 96.00 154 PHE A CA 1
ATOM 1270 C C . PHE A 1 154 ? -19.041 -1.009 6.058 1.00 96.00 154 PHE A C 1
ATOM 1272 O O . PHE A 1 154 ? -19.154 -0.068 6.837 1.00 96.00 154 PHE A O 1
ATOM 1279 N N . GLN A 1 155 ? -19.964 -1.290 5.139 1.00 94.81 155 GLN A N 1
ATOM 1280 C CA . GLN A 1 155 ? -21.189 -0.512 4.933 1.00 94.81 155 GLN A CA 1
ATOM 1281 C C . GLN A 1 155 ? -20.926 0.993 4.750 1.00 94.81 155 GLN A C 1
ATOM 1283 O O . GLN A 1 155 ? -21.633 1.836 5.292 1.00 94.81 155 GLN A O 1
ATOM 1288 N N . ARG A 1 156 ? -19.885 1.340 3.975 1.00 94.56 156 ARG A N 1
ATOM 1289 C CA . ARG A 1 156 ? -19.420 2.727 3.757 1.00 94.56 156 ARG A CA 1
ATOM 1290 C C . ARG A 1 156 ? -19.043 3.475 5.047 1.00 94.56 156 ARG A C 1
ATOM 1292 O O . ARG A 1 156 ? -18.924 4.705 5.036 1.00 94.56 156 ARG A O 1
ATOM 1299 N N . GLN A 1 157 ? -18.744 2.758 6.125 1.00 93.75 157 GLN A N 1
ATOM 1300 C CA . GLN A 1 157 ? -18.269 3.313 7.388 1.00 93.75 157 GLN A CA 1
ATOM 1301 C C . GLN A 1 157 ? -16.823 2.889 7.652 1.00 93.75 157 GLN A C 1
ATOM 1303 O O . GLN A 1 157 ? -16.476 1.713 7.542 1.00 93.75 157 GLN A O 1
ATOM 1308 N N . LEU A 1 158 ? -15.964 3.860 7.975 1.00 95.44 158 LEU A N 1
ATOM 1309 C CA . LEU A 1 158 ? -14.584 3.608 8.383 1.00 95.44 158 LEU A CA 1
ATOM 1310 C C . LEU A 1 158 ? -14.580 3.147 9.841 1.00 95.44 158 LEU A C 1
ATOM 1312 O O . LEU A 1 158 ? -14.769 3.964 10.739 1.00 95.44 158 LEU A O 1
ATOM 1316 N N . ASN A 1 159 ? -14.353 1.856 10.064 1.00 94.44 159 ASN A N 1
ATOM 1317 C CA . ASN A 1 159 ? -14.545 1.231 11.372 1.00 94.44 159 ASN A CA 1
ATOM 1318 C C . ASN A 1 159 ? -13.255 1.084 12.177 1.00 94.44 159 ASN A C 1
ATOM 1320 O O . ASN A 1 159 ? -13.252 1.174 13.407 1.00 94.44 159 ASN A O 1
ATOM 1324 N N . ALA A 1 160 ? -12.143 0.852 11.486 1.00 94.81 160 ALA A N 1
ATOM 1325 C CA . ALA A 1 160 ? -10.859 0.611 12.124 1.00 94.81 160 ALA A CA 1
ATOM 1326 C C . ALA A 1 160 ? -9.694 1.126 11.280 1.00 94.81 160 ALA A C 1
ATOM 1328 O O . ALA A 1 160 ? -9.749 1.128 10.050 1.00 94.81 160 ALA A O 1
ATOM 1329 N N . ILE A 1 161 ? -8.624 1.528 11.964 1.00 95.19 161 ILE A N 1
ATOM 1330 C CA . ILE A 1 161 ? -7.353 1.962 11.382 1.00 95.19 161 ILE A CA 1
ATOM 1331 C C . ILE A 1 161 ? -6.235 1.201 12.097 1.00 95.19 161 ILE A C 1
ATOM 1333 O O . ILE A 1 161 ? -6.138 1.221 13.323 1.00 95.19 161 ILE A O 1
ATOM 1337 N N . SER A 1 162 ? -5.379 0.527 11.340 1.00 93.19 162 SER A N 1
ATOM 1338 C CA . SER A 1 162 ? -4.196 -0.170 11.842 1.00 93.19 162 SER A CA 1
ATOM 1339 C C . SER A 1 162 ? -2.945 0.426 11.229 1.00 93.19 162 SER A C 1
ATOM 1341 O O . SER A 1 162 ? -2.928 0.689 10.031 1.00 93.19 162 SER A O 1
ATOM 1343 N N . GLN A 1 163 ? -1.856 0.524 11.987 1.00 90.12 163 GLN A N 1
ATOM 1344 C CA . GLN A 1 163 ? -0.533 0.618 11.368 1.00 90.12 163 GLN A CA 1
ATOM 1345 C C . GLN A 1 163 ? -0.317 -0.604 10.460 1.00 90.12 163 GLN A C 1
ATOM 1347 O O . GLN A 1 163 ? -0.594 -1.732 10.881 1.00 90.12 16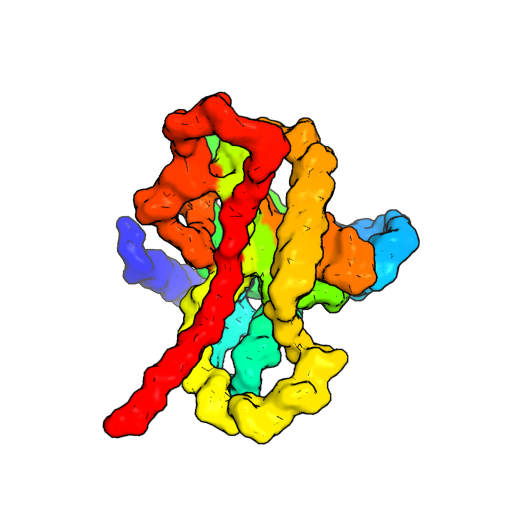3 GLN A O 1
ATOM 1352 N N . TYR A 1 164 ? 0.108 -0.387 9.211 1.00 87.56 164 TYR A N 1
ATOM 1353 C CA . TYR A 1 164 ? 0.228 -1.462 8.221 1.00 87.56 164 TYR A CA 1
ATOM 1354 C C . TYR A 1 164 ? 1.411 -2.389 8.531 1.00 87.56 164 TYR A C 1
ATOM 1356 O O . TYR A 1 164 ? 1.279 -3.614 8.523 1.00 87.56 164 TYR A O 1
ATOM 1364 N N . LEU A 1 165 ? 2.571 -1.810 8.846 1.00 83.25 165 LEU A N 1
ATOM 1365 C CA . LEU A 1 165 ? 3.786 -2.566 9.122 1.00 83.25 165 LEU A CA 1
ATOM 1366 C C . LEU A 1 165 ? 3.809 -3.100 10.567 1.00 83.25 165 LEU A C 1
ATOM 1368 O O . LEU A 1 165 ? 4.420 -2.504 11.451 1.00 83.25 165 LEU A O 1
ATOM 1372 N N . CYS A 1 166 ? 3.142 -4.230 10.811 1.00 71.00 166 CYS A N 1
ATOM 1373 C CA . CYS A 1 166 ? 2.955 -4.779 12.161 1.00 71.00 166 CYS A CA 1
ATOM 1374 C C . CYS A 1 166 ? 3.530 -6.186 12.410 1.00 71.00 166 CYS A C 1
ATOM 1376 O O . CYS A 1 166 ? 3.439 -6.675 13.533 1.00 71.00 166 CYS A O 1
ATOM 1378 N N . TYR A 1 167 ? 4.077 -6.859 11.392 1.00 58.72 167 TYR A N 1
ATOM 1379 C CA . TYR A 1 167 ? 4.327 -8.310 11.437 1.00 58.72 167 TYR A CA 1
ATOM 1380 C C . TYR A 1 167 ? 5.739 -8.762 11.837 1.00 58.72 167 TYR A C 1
ATOM 1382 O O . TYR A 1 167 ? 5.921 -9.962 12.018 1.00 58.72 167 TYR A O 1
ATOM 1390 N N . ASP A 1 168 ? 6.722 -7.875 12.034 1.00 50.12 168 ASP A N 1
ATOM 1391 C CA . ASP A 1 168 ? 8.033 -8.316 12.552 1.00 50.12 168 ASP A CA 1
ATOM 1392 C C . ASP A 1 168 ? 8.244 -7.992 14.049 1.00 50.12 168 ASP A C 1
ATOM 1394 O O . ASP A 1 168 ? 7.790 -6.960 14.554 1.00 50.12 168 ASP A O 1
ATOM 1398 N N . ASN A 1 169 ? 8.982 -8.860 14.754 1.00 42.25 169 ASN A N 1
ATOM 1399 C CA . ASN A 1 169 ? 9.358 -8.736 16.173 1.00 42.25 169 ASN A CA 1
ATOM 1400 C C . ASN A 1 169 ? 10.543 -7.755 16.352 1.00 42.25 169 ASN A C 1
ATOM 1402 O O . ASN A 1 169 ? 11.493 -7.765 15.564 1.00 42.25 169 ASN A O 1
ATOM 1406 N N . PHE A 1 170 ? 10.491 -6.868 17.352 1.00 48.69 170 PHE A N 1
ATOM 1407 C CA . PHE A 1 170 ? 11.493 -5.811 17.590 1.00 48.69 170 PHE A CA 1
ATOM 1408 C C . PHE A 1 170 ? 12.352 -6.092 18.834 1.00 48.69 170 PHE A C 1
ATOM 1410 O O . PHE A 1 170 ? 12.306 -5.350 19.812 1.00 48.69 170 PHE A O 1
ATOM 1417 N N . ASP A 1 171 ? 13.168 -7.142 18.804 1.00 39.84 171 ASP A N 1
ATOM 1418 C CA . ASP A 1 171 ? 13.938 -7.551 19.990 1.00 39.84 171 ASP A CA 1
ATOM 1419 C C . ASP A 1 171 ? 15.149 -6.642 20.313 1.00 39.84 171 ASP A C 1
ATOM 1421 O O . ASP A 1 171 ? 15.760 -6.794 21.356 1.00 39.84 171 ASP A O 1
ATOM 1425 N N . HIS A 1 172 ? 15.511 -5.662 19.474 1.00 44.56 172 HIS A N 1
ATOM 1426 C CA . HIS A 1 172 ? 16.715 -4.814 19.637 1.00 44.56 172 HIS A CA 1
ATOM 1427 C C . HIS A 1 172 ? 16.423 -3.321 19.862 1.00 44.56 172 HIS A C 1
ATOM 1429 O O . HIS A 1 172 ? 17.339 -2.505 19.873 1.00 44.56 172 HIS A O 1
ATOM 1435 N N . LEU A 1 173 ? 15.180 -2.957 20.189 1.00 43.28 173 LEU A N 1
ATOM 1436 C CA . LEU A 1 173 ? 14.877 -1.702 20.905 1.00 43.28 173 LEU A CA 1
ATOM 1437 C C . LEU A 1 173 ? 15.305 -1.776 22.393 1.00 43.28 173 LEU A C 1
ATOM 1439 O O . LEU A 1 173 ? 14.741 -1.114 23.256 1.00 43.28 173 LEU A O 1
ATOM 1443 N N . GLN A 1 174 ? 16.299 -2.615 22.697 1.00 42.41 174 GLN A N 1
ATOM 1444 C CA . GLN A 1 174 ? 16.679 -3.057 24.037 1.00 42.41 174 GLN A CA 1
ATOM 1445 C C . GLN A 1 174 ? 18.050 -2.530 24.497 1.00 42.41 174 GLN A C 1
ATOM 1447 O O . GLN A 1 174 ? 18.547 -3.013 25.507 1.00 42.41 174 GLN A O 1
ATOM 1452 N N . VAL A 1 175 ? 18.668 -1.556 23.806 1.00 38.38 175 VAL A N 1
ATOM 1453 C CA . VAL A 1 175 ? 19.977 -0.995 24.236 1.00 38.38 175 VAL A CA 1
ATOM 1454 C C . VAL A 1 175 ? 20.055 0.541 24.305 1.00 38.38 175 VAL A C 1
ATOM 1456 O O . VAL A 1 175 ? 21.028 1.060 24.828 1.00 38.38 175 VAL A O 1
ATOM 1459 N N . TYR A 1 176 ? 19.033 1.320 23.941 1.00 35.59 176 TYR A N 1
ATOM 1460 C CA . TYR A 1 176 ? 19.085 2.775 24.186 1.00 35.59 176 TYR A CA 1
ATOM 1461 C C . TYR A 1 176 ? 17.763 3.345 24.686 1.00 35.59 176 TYR A C 1
ATOM 1463 O O . TYR A 1 176 ? 17.095 4.102 23.992 1.00 35.59 176 TYR A O 1
ATOM 1471 N N . PHE A 1 177 ? 17.421 3.017 25.933 1.00 34.12 177 PHE A N 1
ATOM 1472 C CA . PHE A 1 177 ? 16.363 3.717 26.668 1.00 34.12 177 PHE A CA 1
ATOM 1473 C C . PHE A 1 177 ? 16.891 4.740 27.692 1.00 34.12 177 PHE A C 1
ATOM 1475 O O . PHE A 1 177 ? 16.100 5.418 28.334 1.00 34.12 177 PHE A O 1
ATOM 1482 N N . THR A 1 178 ? 18.213 4.945 27.785 1.00 39.62 178 THR A N 1
ATOM 1483 C CA . THR A 1 178 ? 18.813 5.894 28.753 1.00 39.62 178 THR A CA 1
ATOM 1484 C C . THR A 1 178 ? 19.487 7.117 28.109 1.00 39.62 178 THR A C 1
ATOM 1486 O O . THR A 1 178 ? 20.067 7.935 28.811 1.00 39.62 178 THR A O 1
ATOM 1489 N N . LEU A 1 179 ? 19.385 7.305 26.784 1.00 34.09 179 LEU A N 1
ATOM 1490 C CA . LEU A 1 179 ? 19.879 8.523 26.105 1.00 34.09 179 LEU A CA 1
ATOM 1491 C C . LEU A 1 179 ? 19.018 8.962 24.902 1.00 34.09 179 LEU A C 1
ATOM 1493 O O . LEU A 1 179 ? 19.468 9.704 24.037 1.00 34.09 179 LEU A O 1
ATOM 1497 N N . TYR A 1 180 ? 17.763 8.509 24.830 1.00 37.66 180 TYR A N 1
ATOM 1498 C CA . TYR A 1 180 ? 16.873 8.766 23.687 1.00 37.66 180 TYR A CA 1
ATOM 1499 C C . TYR A 1 180 ? 15.879 9.913 23.899 1.00 37.66 180 TYR A C 1
ATOM 1501 O O . TYR A 1 180 ? 15.014 10.134 23.065 1.00 37.66 180 TYR A O 1
ATOM 1509 N N . VAL A 1 181 ? 16.023 10.699 24.969 1.00 35.97 181 VAL A N 1
ATOM 1510 C CA . VAL A 1 181 ? 15.215 11.913 25.189 1.00 35.97 181 VAL A CA 1
ATOM 1511 C C . VAL A 1 181 ? 15.678 13.081 24.296 1.00 35.97 181 VAL A C 1
ATOM 1513 O O . VAL A 1 181 ? 14.905 13.999 24.052 1.00 35.97 181 VAL A O 1
ATOM 1516 N N . TYR A 1 182 ? 16.888 13.036 23.717 1.00 32.94 182 TYR A N 1
ATOM 1517 C CA . TYR A 1 182 ? 17.446 14.167 22.953 1.00 32.94 182 TYR A CA 1
ATOM 1518 C C . TYR A 1 182 ? 17.328 14.055 21.417 1.00 32.94 182 TYR A C 1
ATOM 1520 O O . TYR A 1 182 ? 17.366 15.067 20.726 1.00 32.94 182 TYR A O 1
ATOM 1528 N N . ILE A 1 183 ? 17.124 12.855 20.857 1.00 36.53 183 ILE A N 1
ATOM 1529 C CA . ILE A 1 183 ? 17.019 12.636 19.390 1.00 36.53 183 ILE A CA 1
ATOM 1530 C C . ILE A 1 183 ? 15.552 12.484 18.928 1.00 36.53 183 ILE A C 1
ATOM 1532 O O . ILE A 1 183 ? 15.248 12.459 17.735 1.00 36.53 183 ILE A O 1
ATOM 1536 N N . CYS A 1 184 ? 14.601 12.516 19.868 1.00 35.97 184 CYS A N 1
ATOM 1537 C CA . CYS A 1 184 ? 13.165 12.579 19.574 1.00 35.97 184 CYS A CA 1
ATOM 1538 C C . CYS A 1 184 ? 12.714 13.904 18.939 1.00 35.97 184 CYS A C 1
ATOM 1540 O O . CYS A 1 184 ? 11.555 14.018 18.554 1.00 35.97 184 CYS A O 1
ATOM 1542 N N . LEU A 1 185 ? 13.609 14.885 18.790 1.00 38.47 185 LEU A N 1
ATOM 1543 C CA . LEU A 1 185 ? 13.338 16.087 18.007 1.00 38.47 185 LEU A CA 1
ATOM 1544 C C . LEU A 1 185 ? 13.501 15.879 16.498 1.00 38.47 185 LEU A C 1
ATOM 1546 O O . LEU A 1 185 ? 13.007 16.725 15.761 1.00 38.47 185 LEU A O 1
ATOM 1550 N N . HIS A 1 186 ? 14.146 14.809 16.007 1.00 37.06 186 HIS A N 1
ATOM 1551 C CA . HIS A 1 186 ? 14.411 14.671 14.563 1.00 37.06 186 HIS A CA 1
ATOM 1552 C C . HIS A 1 186 ? 13.974 13.361 13.899 1.00 37.06 186 HIS A C 1
ATOM 1554 O O . HIS A 1 186 ? 13.810 13.379 12.685 1.00 37.06 186 HIS A O 1
ATOM 1560 N N . ILE A 1 187 ? 13.703 12.253 14.604 1.00 40.19 187 ILE A N 1
ATOM 1561 C CA . ILE A 1 187 ? 13.102 11.065 13.960 1.00 40.19 187 ILE A CA 1
ATOM 1562 C C . ILE A 1 187 ? 12.133 10.336 14.910 1.00 40.19 187 ILE A C 1
ATOM 1564 O O . ILE A 1 187 ? 12.523 9.469 15.684 1.00 40.19 187 ILE A O 1
ATOM 1568 N N . GLY A 1 188 ? 10.838 10.644 14.781 1.00 42.75 188 GLY A N 1
ATOM 1569 C CA . GLY A 1 188 ? 9.802 9.606 14.683 1.00 42.75 188 GLY A CA 1
ATOM 1570 C C . GLY A 1 188 ? 9.281 8.916 15.949 1.00 42.75 188 GLY A C 1
ATOM 1571 O O . GLY A 1 188 ? 8.931 7.740 15.868 1.00 42.75 188 GLY A O 1
ATOM 1572 N N . HIS A 1 189 ? 9.135 9.611 17.079 1.00 50.28 189 HIS A N 1
ATOM 1573 C CA . HIS A 1 189 ? 8.187 9.154 18.103 1.00 50.28 189 HIS A CA 1
ATOM 1574 C C . HIS A 1 189 ? 6.786 9.658 17.745 1.00 50.28 189 HIS A C 1
ATOM 1576 O O . HIS A 1 189 ? 6.529 10.857 17.782 1.00 50.28 189 HIS A O 1
ATOM 1582 N N . ILE A 1 190 ? 5.880 8.744 17.382 1.00 55.00 190 ILE A N 1
ATOM 1583 C CA . ILE A 1 190 ? 4.463 9.074 17.194 1.00 55.00 190 ILE A CA 1
ATOM 1584 C C . ILE A 1 190 ? 3.872 9.313 18.591 1.00 55.00 190 ILE A C 1
ATOM 1586 O O . ILE A 1 190 ? 3.481 8.371 19.282 1.00 55.00 190 ILE A O 1
ATOM 1590 N N . ASP A 1 191 ? 3.856 10.568 19.035 1.00 67.31 191 ASP A N 1
ATOM 1591 C CA . ASP A 1 191 ? 3.179 10.953 20.271 1.00 67.31 191 ASP A CA 1
ATOM 1592 C C . ASP A 1 191 ? 1.646 10.839 20.115 1.00 67.31 191 ASP A C 1
ATOM 1594 O O . ASP A 1 191 ? 1.105 10.679 19.014 1.00 67.31 191 ASP A O 1
ATOM 1598 N N . ILE A 1 192 ? 0.906 10.902 21.227 1.00 69.81 192 ILE A N 1
ATOM 1599 C CA . ILE A 1 192 ? -0.564 10.804 21.199 1.00 69.81 192 ILE A CA 1
ATOM 1600 C C . ILE A 1 192 ? -1.199 11.868 20.291 1.00 69.81 192 ILE A C 1
ATOM 1602 O O . ILE A 1 192 ? -2.236 11.612 19.673 1.00 69.81 192 ILE A O 1
ATOM 1606 N N . LYS A 1 193 ? -0.560 13.039 20.162 1.00 77.69 193 LYS A N 1
ATOM 1607 C CA . LYS A 1 193 ? -0.996 14.111 19.264 1.00 77.69 193 LYS A CA 1
ATOM 1608 C C . LYS A 1 193 ? -0.844 13.691 17.807 1.00 77.69 193 LYS A C 1
ATOM 1610 O O . LYS A 1 193 ? -1.773 13.877 17.034 1.00 77.69 193 LYS A O 1
ATOM 1615 N N . THR A 1 194 ? 0.255 13.038 17.453 1.00 79.81 194 THR A N 1
ATOM 1616 C CA . THR A 1 194 ? 0.533 12.514 16.115 1.00 79.81 194 THR A CA 1
ATOM 1617 C C . THR A 1 194 ? -0.446 11.402 15.746 1.00 79.81 194 THR A C 1
ATOM 1619 O O . THR A 1 194 ? -0.991 11.422 14.643 1.00 79.81 194 THR A O 1
ATOM 1622 N N . ILE A 1 195 ? -0.749 10.469 16.663 1.00 81.12 195 ILE A N 1
ATOM 1623 C CA . ILE A 1 195 ? -1.790 9.441 16.440 1.00 81.12 195 ILE A CA 1
ATOM 1624 C C . ILE A 1 195 ? -3.144 10.109 16.195 1.00 81.12 195 ILE A C 1
ATOM 1626 O O . ILE A 1 195 ? -3.856 9.760 15.252 1.00 81.12 195 ILE A O 1
ATOM 1630 N N . THR A 1 196 ? -3.494 11.079 17.041 1.00 82.31 196 THR A N 1
ATOM 1631 C CA . THR A 1 196 ? -4.766 11.803 16.957 1.00 82.31 196 THR A CA 1
ATOM 1632 C C . THR A 1 196 ? -4.874 12.555 15.634 1.00 82.31 196 THR A C 1
ATOM 1634 O O . THR A 1 196 ? -5.857 12.369 14.918 1.00 82.31 196 THR A O 1
ATOM 1637 N N . ARG A 1 197 ? -3.829 13.297 15.249 1.00 90.06 197 ARG A N 1
ATOM 1638 C CA . ARG A 1 197 ? -3.771 14.041 13.989 1.00 90.06 197 ARG A 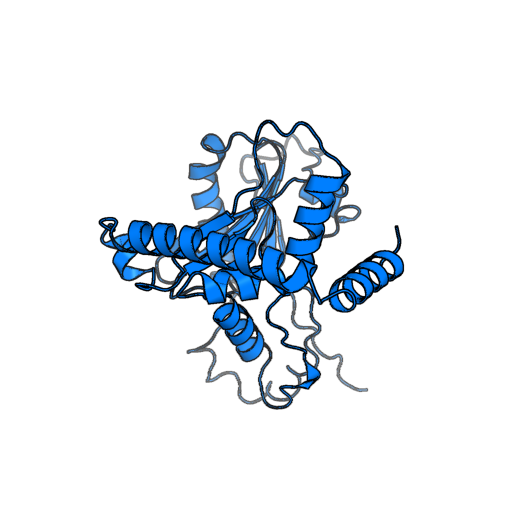CA 1
ATOM 1639 C C . ARG A 1 197 ? -3.845 13.116 12.781 1.00 90.06 197 ARG A C 1
ATOM 1641 O O . ARG A 1 197 ? -4.631 13.356 11.874 1.00 90.06 197 ARG A O 1
ATOM 1648 N N . THR A 1 198 ? -3.092 12.018 12.795 1.00 90.19 198 THR A N 1
ATOM 1649 C CA . THR A 1 198 ? -3.125 10.999 11.735 1.00 90.19 198 THR A CA 1
ATOM 1650 C C . THR A 1 198 ? -4.537 10.448 11.549 1.00 90.19 198 THR A C 1
ATOM 1652 O O . THR A 1 198 ? -5.043 10.384 10.430 1.00 90.19 198 THR A O 1
ATOM 1655 N N . ARG A 1 199 ? -5.209 10.091 12.651 1.00 91.94 199 ARG A N 1
ATOM 1656 C CA . ARG A 1 199 ? -6.596 9.616 12.630 1.00 91.94 199 ARG A CA 1
ATOM 1657 C C . ARG A 1 199 ? -7.534 10.666 12.035 1.00 91.94 199 ARG A C 1
ATOM 1659 O O . ARG A 1 199 ? -8.358 10.323 11.195 1.00 91.94 199 ARG A O 1
ATOM 1666 N N . GLU A 1 200 ? -7.423 11.920 12.462 1.00 93.44 200 GLU A N 1
ATOM 1667 C CA . GLU A 1 200 ? -8.257 13.020 11.965 1.00 93.44 200 GLU A CA 1
ATOM 1668 C C . GLU A 1 200 ? -8.069 13.253 10.466 1.00 93.44 200 GLU A C 1
ATOM 1670 O O . GLU A 1 200 ? -9.061 13.385 9.749 1.00 93.44 200 GLU A O 1
ATOM 1675 N N . LEU A 1 201 ? -6.825 13.235 9.979 1.00 96.38 201 LEU A N 1
ATOM 1676 C CA . LEU A 1 201 ? -6.520 13.361 8.554 1.00 96.38 201 LEU A CA 1
ATOM 1677 C C . LEU A 1 201 ? -7.134 12.210 7.753 1.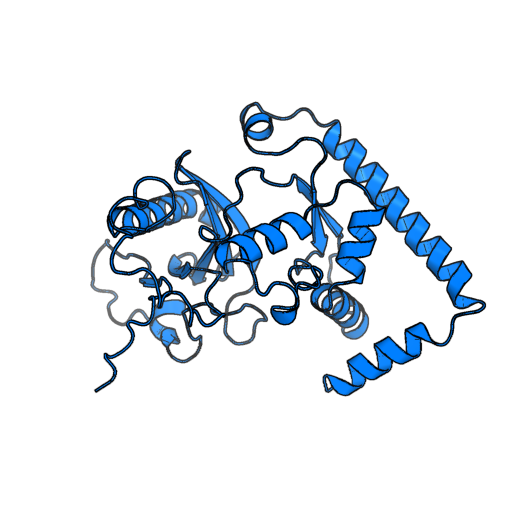00 96.38 201 LEU A C 1
ATOM 1679 O O . LEU A 1 201 ? -7.796 12.455 6.748 1.00 96.38 201 LEU A O 1
ATOM 1683 N N . ILE A 1 202 ? -6.993 10.964 8.219 1.00 97.19 202 ILE A N 1
ATOM 1684 C CA . ILE A 1 202 ? -7.589 9.795 7.554 1.00 97.19 202 ILE A CA 1
ATOM 1685 C C . ILE A 1 202 ? -9.121 9.889 7.537 1.00 97.19 202 ILE A C 1
ATOM 1687 O O . ILE A 1 202 ? -9.730 9.630 6.501 1.00 97.19 202 ILE A O 1
ATOM 1691 N N . ILE A 1 203 ? -9.755 10.275 8.650 1.00 95.69 203 ILE A N 1
ATOM 1692 C CA . ILE A 1 203 ? -11.214 10.453 8.718 1.00 95.69 203 ILE A CA 1
ATOM 1693 C C . ILE A 1 203 ? -11.660 11.543 7.739 1.00 95.69 203 ILE A C 1
ATOM 1695 O O . ILE A 1 203 ? -12.574 11.313 6.950 1.00 95.69 203 ILE A O 1
ATOM 1699 N N . SER A 1 204 ? -10.993 12.697 7.753 1.00 96.56 204 SER A N 1
ATOM 1700 C CA . SER A 1 204 ? -11.317 13.847 6.898 1.00 96.56 204 SER A CA 1
ATOM 1701 C C . SER A 1 204 ? -11.123 13.524 5.418 1.00 96.56 204 SER A C 1
ATOM 1703 O O . SER A 1 204 ? -11.936 13.887 4.579 1.00 96.56 204 SER A O 1
ATOM 1705 N N . PHE A 1 205 ? -10.075 12.776 5.086 1.00 97.56 205 PHE A N 1
ATOM 1706 C CA . PHE A 1 205 ? -9.868 12.264 3.741 1.00 97.56 205 PHE A CA 1
ATOM 1707 C C . PHE A 1 205 ? -10.972 11.278 3.335 1.00 97.56 205 PHE A C 1
ATOM 1709 O O . PHE A 1 205 ? -11.530 11.369 2.240 1.00 97.56 205 PHE A O 1
ATOM 1716 N N . TYR A 1 206 ? -11.330 10.354 4.231 1.00 97.12 206 TYR A N 1
ATOM 1717 C CA . TYR A 1 206 ? -12.349 9.340 3.984 1.00 97.12 206 TYR A CA 1
ATOM 1718 C C . TYR A 1 206 ? -13.728 9.942 3.686 1.00 97.12 206 TYR A C 1
ATOM 1720 O O . TYR A 1 206 ? -14.413 9.456 2.783 1.00 97.12 206 TYR A O 1
ATOM 1728 N N . THR A 1 207 ? -14.131 11.012 4.382 1.00 95.62 207 THR A N 1
ATOM 1729 C CA . THR A 1 207 ? -15.422 11.676 4.118 1.00 95.62 207 THR A CA 1
ATOM 1730 C C . THR A 1 207 ? -15.528 12.195 2.684 1.00 95.62 207 THR A C 1
ATOM 1732 O O . THR A 1 207 ? -16.622 12.175 2.123 1.00 95.62 207 THR A O 1
ATOM 1735 N N . ILE A 1 208 ? -14.404 12.581 2.073 1.00 95.31 208 ILE A N 1
ATOM 1736 C CA . ILE A 1 208 ? -14.328 13.075 0.694 1.00 95.31 208 ILE A CA 1
ATOM 1737 C C . ILE A 1 208 ? -14.346 11.921 -0.318 1.00 95.31 208 ILE A C 1
ATOM 1739 O O . ILE A 1 208 ? -14.982 12.025 -1.370 1.00 95.31 208 ILE A O 1
ATOM 1743 N N . VAL A 1 209 ? -13.626 10.827 -0.046 1.00 96.00 209 VAL A N 1
ATOM 1744 C CA . VAL A 1 209 ? -13.434 9.754 -1.041 1.00 96.00 209 VAL A CA 1
ATOM 1745 C C . VAL A 1 209 ? -14.495 8.663 -1.007 1.00 96.00 209 VAL A C 1
ATOM 1747 O O . VAL A 1 209 ? -14.703 8.018 -2.034 1.00 96.00 209 VAL A O 1
ATOM 1750 N N . LYS A 1 210 ? -15.186 8.447 0.121 1.00 95.31 210 LYS A N 1
ATOM 1751 C CA . LYS A 1 210 ? -16.131 7.326 0.274 1.00 95.31 210 LYS A CA 1
ATOM 1752 C C . LYS A 1 210 ? -17.222 7.307 -0.803 1.00 95.31 210 LYS A C 1
ATOM 1754 O O . LYS A 1 210 ? -17.535 6.241 -1.319 1.00 95.31 210 LYS A O 1
ATOM 1759 N N . GLU A 1 211 ? -17.738 8.469 -1.209 1.00 94.50 211 GLU A N 1
ATOM 1760 C CA . GLU A 1 211 ? -18.795 8.577 -2.231 1.00 94.50 211 GLU A CA 1
ATOM 1761 C C . GLU A 1 211 ? -18.273 8.352 -3.656 1.00 94.50 211 GLU A C 1
ATOM 1763 O O . GLU A 1 211 ? -19.031 8.006 -4.556 1.00 94.50 211 GLU A O 1
ATOM 1768 N N . LYS A 1 212 ? -16.961 8.504 -3.868 1.00 96.12 212 LYS A N 1
ATOM 1769 C CA . LYS A 1 212 ? -16.312 8.281 -5.167 1.00 96.12 212 LYS A CA 1
ATOM 1770 C C . LYS A 1 212 ? -15.964 6.813 -5.399 1.00 96.12 212 LYS A C 1
ATOM 1772 O O . LYS A 1 212 ? -15.661 6.425 -6.525 1.00 96.12 212 LYS A O 1
ATOM 1777 N N . LEU A 1 213 ? -15.964 6.001 -4.341 1.00 95.50 213 LEU A N 1
ATOM 1778 C CA . LEU A 1 213 ? -15.635 4.586 -4.422 1.00 95.50 213 LEU A CA 1
ATOM 1779 C C . LEU A 1 213 ? -16.905 3.754 -4.677 1.00 95.50 213 LEU A C 1
ATOM 1781 O O . LEU A 1 213 ? -17.905 3.898 -3.961 1.00 95.50 213 LEU A O 1
ATOM 1785 N N . PRO A 1 214 ? -16.879 2.842 -5.669 1.00 95.62 214 PRO A N 1
ATOM 1786 C CA . PRO A 1 214 ? -18.041 2.024 -6.018 1.00 95.62 214 PRO A CA 1
ATOM 1787 C C . PRO A 1 214 ? -18.298 0.891 -5.011 1.00 95.62 214 PRO A C 1
ATOM 1789 O O . PRO A 1 214 ? -19.298 0.186 -5.110 1.00 95.62 214 PRO A O 1
ATOM 1792 N N . TYR A 1 215 ? -17.404 0.698 -4.040 1.00 95.25 215 TYR A N 1
ATOM 1793 C CA . TYR A 1 215 ? -17.440 -0.415 -3.100 1.00 95.25 215 TYR A CA 1
ATOM 1794 C C . TYR A 1 215 ? -18.111 -0.023 -1.785 1.00 95.25 215 TYR A C 1
ATOM 1796 O O . TYR A 1 215 ? -17.883 1.057 -1.246 1.00 95.25 215 TYR A O 1
ATOM 1804 N N . VAL A 1 216 ? -18.904 -0.942 -1.238 1.00 95.88 216 VAL A N 1
ATOM 1805 C CA . VAL A 1 216 ? -19.553 -0.774 0.071 1.00 95.88 216 VAL A CA 1
ATOM 1806 C C . VAL A 1 216 ? -18.654 -1.272 1.208 1.00 95.88 216 VAL A C 1
ATOM 1808 O O . VAL A 1 216 ? -18.617 -0.660 2.274 1.00 95.88 216 VAL A O 1
ATOM 1811 N N . ASN A 1 217 ? -17.906 -2.355 0.964 1.00 96.56 217 ASN A N 1
ATOM 1812 C CA . ASN A 1 217 ? -17.004 -2.993 1.924 1.00 96.56 217 ASN A CA 1
ATOM 1813 C C . ASN A 1 217 ? -15.627 -3.163 1.283 1.00 96.56 217 ASN A C 1
ATOM 1815 O O . ASN A 1 217 ? -15.530 -3.747 0.202 1.00 96.56 217 ASN A O 1
ATOM 1819 N N . TYR A 1 218 ? -14.574 -2.676 1.929 1.00 97.62 218 TYR A N 1
ATOM 1820 C CA . TYR A 1 218 ? -13.207 -2.788 1.422 1.00 97.62 218 TYR A CA 1
ATOM 1821 C C . TYR A 1 218 ? -12.175 -2.527 2.521 1.00 97.62 218 TYR A C 1
ATOM 1823 O O . TYR A 1 218 ? -12.472 -1.997 3.591 1.00 97.62 218 TYR A O 1
ATOM 1831 N N . VAL A 1 219 ? -10.934 -2.902 2.241 1.00 97.75 219 VAL A N 1
ATOM 1832 C CA . VAL A 1 219 ? -9.766 -2.517 3.029 1.00 97.75 219 VAL A CA 1
ATOM 1833 C C . VAL A 1 219 ? -8.968 -1.511 2.211 1.00 97.75 219 VAL A C 1
ATOM 1835 O O . VAL A 1 219 ? -8.631 -1.784 1.066 1.00 97.75 219 VAL A O 1
ATOM 1838 N N . MET A 1 220 ? -8.675 -0.346 2.772 1.00 97.50 220 MET A N 1
ATOM 1839 C CA . MET A 1 220 ? -7.952 0.726 2.092 1.00 97.50 220 MET A CA 1
ATOM 1840 C C . MET A 1 220 ? -6.613 0.952 2.780 1.00 97.50 220 MET A C 1
ATOM 1842 O O . MET A 1 220 ? -6.575 1.332 3.946 1.00 97.50 220 MET A O 1
ATOM 1846 N N . ASP A 1 221 ? -5.523 0.738 2.058 1.00 97.00 221 ASP A N 1
ATOM 1847 C CA . ASP A 1 221 ? -4.192 1.098 2.524 1.00 97.00 221 ASP A CA 1
ATOM 1848 C C . ASP A 1 221 ? -3.924 2.553 2.129 1.00 97.00 221 ASP A C 1
ATOM 1850 O O . ASP A 1 221 ? -4.091 2.937 0.965 1.00 97.00 221 ASP A O 1
ATOM 1854 N N . VAL A 1 222 ? -3.545 3.374 3.103 1.00 97.38 222 VAL A N 1
ATOM 1855 C CA . VAL A 1 222 ? -3.283 4.803 2.935 1.00 97.38 222 VAL A CA 1
ATOM 1856 C C . VAL A 1 222 ? -1.902 5.165 3.445 1.00 97.38 222 VAL A C 1
ATOM 1858 O O . VAL A 1 222 ? -1.410 4.576 4.401 1.00 97.38 222 VAL A O 1
ATOM 1861 N N . PHE A 1 223 ? -1.299 6.169 2.829 1.00 94.88 223 PHE A N 1
ATOM 1862 C CA . PHE A 1 223 ? -0.094 6.819 3.318 1.00 94.88 223 PHE A CA 1
ATOM 1863 C C . PHE A 1 223 ? -0.452 8.220 3.810 1.00 94.88 223 PHE A C 1
ATOM 1865 O O . PHE A 1 223 ? -1.200 8.931 3.134 1.00 94.88 223 PHE A O 1
ATOM 1872 N N . VAL A 1 224 ? 0.065 8.596 4.980 1.00 93.81 224 VAL A N 1
ATOM 1873 C CA . VAL A 1 224 ? -0.176 9.909 5.588 1.00 93.81 224 VAL A CA 1
ATOM 1874 C C . VAL A 1 224 ? 1.110 10.726 5.582 1.00 93.81 224 VAL A C 1
ATOM 1876 O O . VAL A 1 224 ? 2.069 10.408 6.285 1.00 93.81 224 VAL A O 1
ATOM 1879 N N . ASP A 1 225 ? 1.100 11.803 4.807 1.00 91.12 225 ASP A N 1
ATOM 1880 C CA . ASP A 1 225 ? 2.110 12.852 4.836 1.00 91.12 225 ASP A CA 1
ATOM 1881 C C . ASP A 1 225 ? 1.693 13.890 5.881 1.00 91.12 225 ASP A C 1
ATOM 1883 O O . ASP A 1 225 ? 0.840 14.740 5.629 1.00 91.12 225 ASP A O 1
ATOM 1887 N N . LEU A 1 226 ? 2.259 13.778 7.083 1.00 87.31 226 LEU A N 1
ATOM 1888 C CA . LEU A 1 226 ? 1.947 14.684 8.188 1.00 87.31 226 LEU A CA 1
ATOM 1889 C C . LEU A 1 226 ? 2.466 16.104 7.966 1.00 87.31 226 LEU A C 1
ATOM 1891 O O . LEU A 1 226 ? 1.876 17.035 8.499 1.00 87.31 226 LEU A O 1
ATOM 1895 N N . GLU A 1 227 ? 3.555 16.270 7.216 1.00 87.44 227 GLU A N 1
ATOM 1896 C CA . GLU A 1 227 ? 4.177 17.579 7.007 1.00 87.44 227 GLU A CA 1
ATOM 1897 C C . GLU A 1 227 ? 3.300 18.454 6.109 1.00 87.44 227 GLU A C 1
ATOM 1899 O O . GLU A 1 227 ? 3.089 19.629 6.400 1.00 87.44 227 GLU A O 1
ATOM 1904 N N . ASN A 1 228 ? 2.747 17.865 5.045 1.00 89.12 228 ASN A N 1
ATOM 1905 C CA . ASN A 1 228 ? 1.858 18.563 4.114 1.00 89.12 228 ASN A CA 1
ATOM 1906 C C . ASN A 1 228 ? 0.366 18.291 4.385 1.00 89.12 228 ASN A C 1
ATOM 1908 O O . ASN A 1 228 ? -0.479 18.730 3.613 1.00 89.12 228 ASN A O 1
ATOM 1912 N N . GLU A 1 229 ? 0.043 17.560 5.455 1.00 93.25 229 GLU A N 1
ATOM 1913 C CA . GLU A 1 229 ? -1.321 17.184 5.857 1.00 93.25 229 GLU A CA 1
ATOM 1914 C C . GLU A 1 229 ? -2.134 16.479 4.758 1.00 93.25 229 GLU A C 1
ATOM 1916 O O . GLU A 1 229 ? -3.346 16.660 4.615 1.00 93.25 229 GLU A O 1
ATOM 1921 N N . HIS A 1 230 ? -1.464 15.627 3.985 1.00 93.31 230 HIS A N 1
ATOM 1922 C CA . HIS A 1 230 ? -2.071 14.897 2.880 1.00 93.31 230 HIS A CA 1
ATOM 1923 C C . HIS A 1 230 ? -2.231 13.410 3.187 1.00 93.31 230 HIS A C 1
ATOM 1925 O O . HIS A 1 230 ? -1.405 12.781 3.850 1.00 93.31 230 HIS A O 1
ATOM 1931 N N . VAL A 1 231 ? -3.296 12.824 2.641 1.00 95.69 231 VAL A N 1
ATOM 1932 C CA . VAL A 1 231 ? -3.555 11.384 2.696 1.00 95.69 231 VAL A CA 1
ATOM 1933 C C . VAL A 1 231 ? -3.672 10.852 1.277 1.00 95.69 231 VAL A C 1
ATOM 1935 O O . VAL A 1 231 ? -4.418 11.384 0.455 1.00 95.69 231 VAL A O 1
ATOM 1938 N N . PHE A 1 232 ? -2.937 9.783 0.992 1.00 94.88 232 PHE A N 1
ATOM 1939 C CA . PHE A 1 232 ? -2.872 9.165 -0.326 1.00 94.88 232 PHE A CA 1
ATOM 1940 C C . PHE A 1 232 ? -3.383 7.732 -0.263 1.00 94.88 232 PHE A C 1
ATOM 1942 O O . PHE A 1 232 ? -2.995 6.974 0.623 1.00 94.88 232 PHE A O 1
ATOM 1949 N N . ILE A 1 233 ? -4.194 7.326 -1.242 1.00 95.69 233 ILE A N 1
ATOM 1950 C CA . ILE A 1 233 ? -4.565 5.916 -1.404 1.00 95.69 233 ILE A CA 1
ATOM 1951 C C . ILE A 1 233 ? -3.382 5.160 -2.014 1.00 95.69 233 ILE A C 1
ATOM 1953 O O . ILE A 1 233 ? -2.934 5.431 -3.138 1.00 95.69 233 ILE A O 1
ATOM 1957 N N . VAL A 1 234 ? -2.898 4.172 -1.270 1.00 93.94 234 VAL A N 1
ATOM 1958 C CA . VAL A 1 234 ? -1.854 3.248 -1.710 1.00 93.94 234 VAL A CA 1
ATOM 1959 C C . VAL A 1 234 ? -2.496 2.079 -2.446 1.00 93.94 234 VAL A C 1
ATOM 1961 O O . VAL A 1 234 ? -2.118 1.799 -3.585 1.00 93.94 234 VAL A O 1
ATOM 1964 N N . GLU A 1 235 ? -3.486 1.431 -1.834 1.00 94.31 235 GLU A N 1
ATOM 1965 C CA . GLU A 1 235 ? -4.130 0.227 -2.363 1.00 94.31 235 GLU A CA 1
ATOM 1966 C C . GLU A 1 235 ? -5.567 0.082 -1.835 1.00 94.31 235 GLU A C 1
ATOM 1968 O O . GLU A 1 235 ? -5.874 0.499 -0.721 1.00 94.31 235 GLU A O 1
ATOM 1973 N N . ILE A 1 236 ? -6.454 -0.519 -2.631 1.00 95.56 236 ILE A N 1
ATOM 1974 C CA . ILE A 1 236 ? -7.788 -0.949 -2.192 1.00 95.56 236 ILE A CA 1
ATOM 1975 C C . ILE A 1 236 ? -7.852 -2.464 -2.356 1.00 95.56 236 ILE A C 1
ATOM 1977 O O . ILE A 1 236 ? -7.596 -2.986 -3.438 1.00 95.56 236 ILE A O 1
ATOM 1981 N N . ASN A 1 237 ? -8.202 -3.157 -1.280 1.00 95.31 237 ASN A N 1
ATOM 1982 C CA . ASN A 1 237 ? -8.281 -4.605 -1.207 1.00 95.31 237 ASN A CA 1
ATOM 1983 C C . ASN A 1 237 ? -9.707 -5.058 -0.843 1.00 95.31 237 ASN A C 1
ATOM 1985 O O . ASN A 1 237 ? -10.451 -4.311 -0.196 1.00 95.31 237 ASN A O 1
ATOM 1989 N N . PRO A 1 238 ? -10.096 -6.296 -1.196 1.00 95.19 238 PRO A N 1
ATOM 1990 C CA . PRO A 1 238 ? -11.369 -6.866 -0.763 1.00 95.19 238 PRO A CA 1
ATOM 1991 C C . PRO A 1 238 ? -11.480 -6.944 0.770 1.00 95.19 238 PRO A C 1
ATOM 1993 O O . PRO A 1 238 ? -10.475 -7.047 1.475 1.00 95.19 238 PRO A O 1
ATOM 1996 N N . PHE A 1 239 ? -12.699 -6.912 1.301 1.00 96.75 239 PHE A N 1
ATOM 1997 C CA . PHE A 1 239 ? -12.945 -6.994 2.743 1.00 96.75 239 PHE A CA 1
ATOM 1998 C C . PHE A 1 239 ? -13.223 -8.426 3.216 1.00 96.75 239 PHE A C 1
ATOM 2000 O O . PHE A 1 239 ? -13.943 -9.173 2.558 1.00 96.75 239 PHE A O 1
ATOM 2007 N N . GLY A 1 240 ? -12.729 -8.777 4.405 1.00 94.00 240 GLY A N 1
ATOM 2008 C CA . GLY A 1 240 ? -13.169 -9.950 5.160 1.00 94.00 240 GLY A CA 1
ATOM 2009 C C . GLY A 1 240 ? -12.158 -11.091 5.262 1.00 94.00 240 GLY A C 1
ATOM 2010 O O . GLY A 1 240 ? -11.176 -11.163 4.527 1.00 94.00 240 GLY A O 1
ATOM 2011 N N . ALA A 1 241 ? -12.435 -12.018 6.185 1.00 90.69 241 ALA A N 1
ATOM 2012 C CA . ALA A 1 241 ? -11.545 -13.126 6.557 1.00 90.69 241 ALA A CA 1
ATOM 2013 C C . ALA A 1 241 ? -11.289 -14.141 5.433 1.00 90.69 241 ALA A C 1
ATOM 2015 O O . ALA A 1 241 ? -10.296 -14.858 5.459 1.00 90.69 241 ALA A O 1
ATOM 2016 N N . HIS A 1 242 ? -12.220 -14.230 4.484 1.00 89.06 242 HIS A N 1
ATOM 2017 C CA . HIS A 1 242 ? -12.144 -15.114 3.323 1.00 89.06 242 HIS A CA 1
ATOM 2018 C C . HIS A 1 242 ? -11.369 -14.478 2.158 1.00 89.06 242 HIS A C 1
ATOM 2020 O O . HIS A 1 242 ? -11.107 -15.142 1.159 1.00 89.06 242 HIS A O 1
ATOM 2026 N N . SER A 1 243 ? -11.023 -13.191 2.265 1.00 86.75 243 SER A N 1
ATOM 2027 C CA . SER A 1 243 ? -10.216 -12.493 1.270 1.00 86.75 243 SER A CA 1
ATOM 2028 C C . SER A 1 243 ? -8.720 -12.677 1.530 1.00 86.75 243 SER A C 1
ATOM 2030 O O . SER A 1 243 ? -8.300 -13.054 2.622 1.00 86.75 243 SER A O 1
ATOM 2032 N N . SER A 1 244 ? -7.885 -12.344 0.541 1.00 82.50 244 SER A N 1
ATOM 2033 C CA . SER A 1 244 ? -6.428 -12.330 0.724 1.00 82.50 244 SER A CA 1
ATOM 2034 C C . SER A 1 244 ? -5.898 -11.081 1.442 1.00 82.50 244 SER A C 1
ATOM 2036 O O . SER A 1 244 ? -4.690 -10.839 1.443 1.00 82.50 244 SER A O 1
ATOM 2038 N N . SER A 1 245 ? -6.776 -10.260 2.017 1.00 88.25 245 SER A N 1
ATOM 2039 C CA . SER A 1 245 ? -6.402 -9.051 2.743 1.00 88.25 245 SER A CA 1
ATOM 2040 C C . SER A 1 245 ? -5.936 -9.402 4.154 1.00 88.25 245 SER A C 1
ATOM 2042 O O . SER A 1 245 ? -6.709 -9.868 4.994 1.00 88.25 245 SER A O 1
ATOM 2044 N N . GLY A 1 246 ? -4.655 -9.148 4.435 1.00 88.94 246 GLY A N 1
ATOM 2045 C CA . GLY A 1 246 ? -4.120 -9.249 5.796 1.00 88.94 246 GLY A CA 1
ATOM 2046 C C . GLY A 1 246 ? -4.885 -8.350 6.779 1.00 88.94 246 GLY A C 1
ATOM 2047 O O . GLY A 1 246 ? -5.403 -7.296 6.407 1.00 88.94 246 GLY A O 1
ATOM 2048 N N . SER A 1 247 ? -4.944 -8.736 8.046 1.00 91.44 247 SER A N 1
ATOM 2049 C CA . SER A 1 247 ? -5.698 -8.004 9.074 1.00 91.44 247 SER A CA 1
ATOM 2050 C C . SER A 1 247 ? -4.860 -6.987 9.862 1.00 91.44 247 SER A C 1
ATOM 2052 O O . SER A 1 247 ? -5.392 -6.278 10.712 1.00 91.44 247 SER A O 1
ATOM 2054 N N . ALA A 1 248 ? -3.564 -6.880 9.562 1.00 92.00 248 ALA A N 1
ATOM 2055 C CA . ALA A 1 248 ? -2.602 -6.065 10.295 1.00 92.00 248 ALA A CA 1
ATOM 2056 C C . ALA A 1 248 ? -2.665 -6.333 11.819 1.00 92.00 248 ALA A C 1
ATOM 2058 O O . ALA A 1 248 ? -2.523 -7.483 12.230 1.00 92.00 248 ALA A O 1
ATOM 2059 N N . LEU A 1 249 ? -2.896 -5.308 12.651 1.00 90.31 249 LEU A N 1
ATOM 2060 C CA . LEU A 1 249 ? -3.025 -5.428 14.117 1.00 90.31 249 LEU A CA 1
ATOM 2061 C C . LEU A 1 249 ? -4.423 -5.857 14.590 1.00 90.31 249 LEU A C 1
ATOM 2063 O O . LEU A 1 249 ? -4.697 -5.869 15.794 1.00 90.31 249 LEU A O 1
ATOM 2067 N N . PHE A 1 250 ? -5.326 -6.162 13.665 1.00 92.88 250 PHE A N 1
ATOM 2068 C CA . PHE A 1 250 ? -6.614 -6.770 13.966 1.00 92.88 250 PHE A CA 1
ATOM 2069 C C . PHE A 1 250 ? -6.586 -8.260 13.641 1.00 92.88 250 PHE A C 1
ATOM 2071 O O . PHE A 1 250 ? -5.734 -8.749 12.902 1.00 92.88 250 PHE A O 1
ATOM 2078 N N . GLU A 1 251 ? -7.552 -8.993 14.170 1.00 93.94 251 GLU A N 1
ATOM 2079 C CA . GLU A 1 251 ? -7.819 -10.383 13.839 1.00 93.94 251 GLU A CA 1
ATOM 2080 C C . GLU A 1 251 ? -9.276 -10.504 13.401 1.00 93.94 251 GLU A C 1
ATOM 2082 O O . GLU A 1 251 ? -10.186 -10.281 14.194 1.00 93.94 251 GLU A O 1
ATOM 2087 N N . TRP A 1 252 ? -9.516 -10.911 12.149 1.00 94.50 252 TRP A N 1
ATOM 2088 C CA . TRP A 1 252 ? -10.859 -10.922 11.553 1.00 94.50 252 TRP A CA 1
ATOM 2089 C C . TRP A 1 252 ? -11.936 -11.624 12.395 1.00 94.50 252 TRP A C 1
ATOM 2091 O O . TRP A 1 252 ? -13.093 -11.217 12.362 1.00 94.50 252 TRP A O 1
ATOM 2101 N N . LYS A 1 253 ? -11.562 -12.691 13.115 1.00 92.94 253 LYS A N 1
ATOM 2102 C CA . LYS A 1 253 ? -12.478 -13.461 13.968 1.00 92.94 253 LYS A CA 1
ATOM 2103 C C . LYS A 1 253 ? -12.670 -12.830 15.349 1.00 92.94 253 LYS A C 1
ATOM 2105 O O . LYS A 1 253 ? -13.798 -12.767 15.816 1.00 92.94 253 LYS A O 1
ATOM 2110 N N . LYS A 1 254 ? -11.591 -12.385 16.005 1.00 93.31 254 LYS A N 1
ATOM 2111 C CA . LYS A 1 254 ? -11.656 -11.839 17.375 1.00 93.31 254 LYS A CA 1
ATOM 2112 C C . LYS A 1 254 ? -12.202 -10.415 17.404 1.00 93.31 254 LYS A C 1
ATOM 2114 O O . LYS A 1 254 ? -12.929 -10.060 18.319 1.00 93.31 254 LYS A O 1
ATOM 2119 N N . ASP A 1 255 ? -11.881 -9.628 16.384 1.00 93.38 255 ASP A N 1
ATOM 2120 C CA . ASP A 1 255 ? -12.291 -8.231 16.254 1.00 93.38 255 ASP A CA 1
ATOM 2121 C C . ASP A 1 255 ? -13.505 -8.068 15.334 1.00 93.38 255 ASP A C 1
ATOM 2123 O O . ASP A 1 255 ? -13.725 -6.989 14.784 1.00 93.38 255 ASP A O 1
ATOM 2127 N N . PHE A 1 256 ? -14.287 -9.134 15.132 1.00 94.12 256 PHE A N 1
ATOM 2128 C CA . PHE A 1 256 ? -15.423 -9.134 14.211 1.00 94.12 256 PHE A CA 1
ATOM 2129 C C . PHE A 1 256 ? -16.378 -7.965 14.482 1.00 94.12 256 PHE A C 1
ATOM 2131 O O . PHE A 1 256 ? -16.700 -7.217 13.563 1.00 94.12 256 PHE A O 1
ATOM 2138 N N . ASP A 1 257 ? -16.756 -7.745 15.743 1.00 91.38 257 ASP A N 1
ATOM 2139 C CA . ASP A 1 257 ? -17.702 -6.689 16.118 1.00 91.38 257 ASP A CA 1
ATOM 2140 C C . ASP A 1 257 ? -17.156 -5.274 15.851 1.00 91.38 257 ASP A C 1
ATOM 2142 O O . ASP A 1 257 ? -17.922 -4.374 15.502 1.00 91.38 257 ASP A O 1
ATOM 2146 N N . ILE A 1 258 ? -15.832 -5.088 15.948 1.00 91.44 258 ILE A N 1
ATOM 2147 C CA . ILE A 1 258 ? -15.155 -3.828 15.610 1.00 91.44 258 ILE A CA 1
ATOM 2148 C C . ILE A 1 258 ? -15.152 -3.637 14.093 1.00 91.44 258 ILE A C 1
ATOM 2150 O O . ILE A 1 258 ? -15.526 -2.576 13.602 1.00 91.44 258 ILE A O 1
ATOM 2154 N N . LEU A 1 259 ? -14.728 -4.659 13.344 1.00 94.38 259 LEU A N 1
ATOM 2155 C CA . LEU A 1 259 ? -14.502 -4.562 11.901 1.00 94.38 259 LEU A CA 1
ATOM 2156 C C . LEU A 1 259 ? -15.809 -4.496 11.100 1.00 94.38 259 LEU A C 1
ATOM 2158 O O . LEU A 1 259 ? -15.897 -3.722 10.149 1.00 94.38 259 LEU A O 1
ATOM 2162 N N . TYR A 1 260 ? -16.818 -5.280 11.482 1.00 92.88 260 TYR A N 1
ATOM 2163 C CA . TYR A 1 260 ? -18.121 -5.362 10.807 1.00 92.88 260 TYR A CA 1
ATOM 2164 C C . TYR A 1 260 ? -19.172 -4.430 11.421 1.00 92.88 260 TYR A C 1
ATOM 2166 O O . TYR A 1 260 ? -20.315 -4.442 10.976 1.00 92.88 260 TYR A O 1
ATOM 2174 N N . HIS A 1 261 ? -18.790 -3.625 12.419 1.00 76.44 261 HIS A N 1
ATOM 2175 C CA . HIS A 1 261 ? -19.668 -2.700 13.132 1.00 76.44 261 HIS A CA 1
ATOM 2176 C C . HIS A 1 261 ? -20.970 -3.367 13.596 1.00 76.44 261 HIS A C 1
ATOM 2178 O O . HIS A 1 261 ? -22.048 -3.152 13.038 1.00 76.44 261 HIS A O 1
ATOM 2184 N N . ARG A 1 262 ? -20.889 -4.192 14.646 1.00 63.12 262 ARG A N 1
ATOM 2185 C CA . ARG A 1 262 ? -22.102 -4.757 15.243 1.00 63.12 262 ARG A CA 1
ATOM 2186 C C . ARG A 1 262 ? -22.838 -3.657 16.006 1.00 63.12 262 ARG A C 1
ATOM 2188 O O . ARG A 1 262 ? -22.464 -3.295 17.117 1.00 63.12 262 ARG A O 1
ATOM 2195 N N . GLN A 1 263 ? -23.881 -3.115 15.383 1.00 54.03 263 GLN A N 1
ATOM 2196 C CA . GLN A 1 263 ? -24.826 -2.177 15.987 1.00 54.03 263 GLN A CA 1
ATOM 2197 C C . GLN A 1 263 ? -25.617 -2.859 17.117 1.00 54.03 263 GLN A C 1
ATOM 2199 O O . GLN A 1 263 ? -26.776 -3.216 16.937 1.00 54.03 263 GLN A O 1
ATOM 2204 N N . SER A 1 264 ? -25.020 -3.076 18.287 1.00 49.88 264 SER A N 1
ATOM 2205 C CA . SER A 1 264 ? -25.813 -3.393 19.483 1.00 49.88 264 SER A CA 1
ATOM 2206 C C . SER A 1 264 ? -26.373 -2.137 20.163 1.00 49.88 264 SER A C 1
ATOM 2208 O O . SER A 1 264 ? -27.305 -2.257 20.944 1.00 49.88 264 SER A O 1
ATOM 2210 N N . ASP A 1 265 ? -25.894 -0.937 19.806 1.00 49.72 265 ASP A N 1
ATOM 2211 C CA . ASP A 1 265 ? -26.289 0.335 20.430 1.00 49.72 265 ASP A CA 1
ATOM 2212 C C . ASP A 1 265 ? -26.745 1.378 19.381 1.00 49.72 265 ASP A C 1
ATOM 2214 O O . ASP A 1 265 ? -26.188 2.471 19.290 1.00 49.72 265 ASP A O 1
ATOM 2218 N N . GLN A 1 266 ? -27.794 1.085 18.597 1.00 48.50 266 GLN A N 1
ATOM 2219 C CA . GLN A 1 266 ? -28.417 2.062 17.670 1.00 48.50 266 GLN A CA 1
ATOM 2220 C C . GLN A 1 266 ? -28.930 3.352 18.359 1.00 48.50 266 GLN A C 1
ATOM 2222 O O . GLN A 1 266 ? -29.295 4.307 17.682 1.00 48.50 266 GLN A O 1
ATOM 2227 N N . ASN A 1 267 ? -28.905 3.416 19.695 1.00 53.28 267 ASN A N 1
ATOM 2228 C CA . ASN A 1 267 ? -29.333 4.571 20.485 1.00 53.28 267 ASN A CA 1
ATOM 2229 C C . ASN A 1 267 ? -28.192 5.492 20.966 1.00 53.28 267 ASN A C 1
ATOM 2231 O O . ASN A 1 267 ? -28.463 6.443 21.698 1.00 53.28 267 ASN A O 1
ATOM 2235 N N . LYS A 1 268 ? -26.926 5.268 20.579 1.00 51.38 268 LYS A N 1
ATOM 2236 C CA . LYS A 1 268 ? -25.813 6.159 20.966 1.00 51.38 268 LYS A CA 1
ATOM 2237 C C . LYS A 1 268 ? -25.281 6.979 19.789 1.00 51.38 268 LYS A C 1
ATOM 2239 O O . LYS A 1 268 ? -24.417 6.538 19.047 1.00 51.38 268 LYS A O 1
ATOM 2244 N N . SER A 1 269 ? -25.831 8.193 19.700 1.00 51.56 269 SER A N 1
ATOM 2245 C CA . SER A 1 269 ? -25.227 9.486 19.323 1.00 51.56 269 SER A CA 1
ATOM 2246 C C . SER A 1 269 ? -24.140 9.552 18.234 1.00 51.56 269 SER A C 1
ATOM 2248 O O . SER A 1 269 ? -23.102 8.910 18.337 1.00 51.56 269 SER A O 1
ATOM 2250 N N . SER A 1 270 ? -24.354 10.494 17.310 1.00 54.75 270 SER A N 1
ATOM 2251 C CA . SER A 1 270 ? -23.498 11.260 16.370 1.00 54.75 270 SER A CA 1
ATOM 2252 C C . SER A 1 270 ? -21.949 11.275 16.422 1.00 54.75 270 SER A C 1
ATOM 2254 O O . SER A 1 270 ? -21.360 11.940 15.576 1.00 54.75 270 SER A O 1
ATOM 2256 N N . ASN A 1 271 ? -21.257 10.576 17.325 1.00 60.41 271 ASN A N 1
ATOM 2257 C CA . ASN A 1 271 ? -19.802 10.646 17.525 1.00 60.41 271 ASN A CA 1
ATOM 2258 C C . ASN A 1 271 ? -19.122 9.270 17.384 1.00 60.41 271 ASN A C 1
ATOM 2260 O O . ASN A 1 271 ? -18.365 8.844 18.259 1.00 60.41 271 ASN A O 1
ATOM 2264 N N . TYR A 1 272 ? -19.395 8.546 16.296 1.00 71.00 272 TYR A N 1
ATOM 2265 C CA . TYR A 1 272 ? -18.654 7.319 15.996 1.00 71.00 272 TYR A CA 1
ATOM 2266 C C . TYR A 1 272 ? -17.240 7.650 15.500 1.00 71.00 272 TYR A C 1
ATOM 2268 O O . TYR A 1 272 ? -17.077 8.341 14.494 1.00 71.00 272 TYR A O 1
ATOM 2276 N N . PHE A 1 273 ? -16.223 7.108 16.173 1.00 82.38 273 PHE A N 1
ATOM 2277 C CA . PHE A 1 273 ? -14.828 7.193 15.742 1.00 82.38 273 PHE A CA 1
ATOM 2278 C C . PHE A 1 273 ? -14.270 5.795 15.458 1.00 82.38 273 PHE A C 1
ATOM 2280 O O . PHE A 1 273 ? -14.522 4.877 16.244 1.00 82.38 273 PHE A O 1
ATOM 2287 N N . PRO A 1 274 ? -13.471 5.621 14.389 1.00 87.56 274 PRO A N 1
ATOM 2288 C CA . PRO A 1 274 ? -12.808 4.355 14.122 1.00 87.56 274 PRO A CA 1
ATOM 2289 C C . PRO A 1 274 ? -11.865 3.967 15.261 1.00 87.56 274 PRO A C 1
ATOM 2291 O O . PRO A 1 274 ? -11.154 4.809 15.822 1.00 87.56 274 PRO A O 1
ATOM 2294 N N . VAL A 1 275 ? -11.801 2.667 15.549 1.00 89.50 275 VAL A N 1
ATOM 2295 C CA . VAL A 1 275 ? -10.824 2.112 16.491 1.00 89.50 275 VAL A CA 1
ATOM 2296 C C . VAL A 1 275 ? -9.439 2.149 15.852 1.00 89.50 275 VAL A C 1
ATOM 2298 O O . VAL A 1 275 ? -9.238 1.619 14.760 1.00 89.50 275 VAL A O 1
ATOM 2301 N N . VAL A 1 276 ? -8.465 2.740 16.543 1.00 88.12 276 VAL A N 1
ATOM 2302 C CA . VAL A 1 276 ? -7.082 2.841 16.056 1.00 88.12 276 VAL A CA 1
ATOM 2303 C C . VAL A 1 276 ? -6.179 1.872 16.812 1.00 88.12 276 VAL A C 1
ATOM 2305 O O . VAL A 1 276 ? -6.156 1.875 18.043 1.00 88.12 276 VAL A O 1
ATOM 2308 N N . ARG A 1 277 ? -5.403 1.064 16.083 1.00 86.25 277 ARG A N 1
ATOM 2309 C CA . ARG A 1 277 ? -4.333 0.223 16.636 1.00 86.25 277 ARG A CA 1
ATOM 2310 C C . ARG A 1 277 ? -2.990 0.590 16.022 1.00 86.25 277 ARG A C 1
ATOM 2312 O O . ARG A 1 277 ? -2.819 0.571 14.806 1.00 86.25 277 ARG A O 1
ATOM 2319 N N . ILE A 1 278 ? -2.031 0.878 16.891 1.00 82.50 278 ILE A N 1
ATOM 2320 C CA . ILE A 1 278 ? -0.625 1.104 16.552 1.00 82.50 278 ILE A CA 1
ATOM 2321 C C . ILE A 1 278 ? 0.184 0.002 17.225 1.00 82.50 278 ILE A C 1
ATOM 2323 O O . ILE A 1 278 ? -0.165 -0.427 18.331 1.00 82.50 278 ILE A O 1
ATOM 2327 N N . ALA A 1 279 ? 1.226 -0.495 16.559 1.00 76.19 279 ALA A N 1
ATOM 2328 C CA . ALA A 1 279 ? 2.040 -1.558 17.121 1.00 76.19 279 ALA A CA 1
ATOM 2329 C C . ALA A 1 279 ? 2.709 -1.029 18.397 1.00 76.19 279 ALA A C 1
ATOM 2331 O O . ALA A 1 279 ? 3.465 -0.058 18.360 1.00 76.19 279 ALA A O 1
ATOM 2332 N N . LYS A 1 280 ? 2.401 -1.639 19.546 1.00 65.44 280 LYS A N 1
ATOM 2333 C CA . LYS A 1 280 ? 3.079 -1.300 20.800 1.00 65.44 280 LYS A CA 1
ATOM 2334 C C . LYS A 1 280 ? 4.492 -1.866 20.758 1.00 65.44 280 LYS A C 1
ATOM 2336 O O . LYS A 1 280 ? 4.680 -3.038 20.432 1.00 65.44 280 LYS A O 1
ATOM 2341 N N . MET A 1 281 ? 5.472 -1.070 21.171 1.00 50.03 281 MET A N 1
ATOM 2342 C CA . MET A 1 281 ? 6.759 -1.626 21.576 1.00 50.03 281 MET A CA 1
ATOM 2343 C C . MET A 1 281 ? 6.509 -2.505 22.808 1.00 50.03 281 MET A C 1
ATOM 2345 O O . MET A 1 281 ? 5.945 -2.029 23.795 1.00 50.03 281 MET A O 1
ATOM 2349 N N . LYS A 1 282 ? 6.868 -3.794 22.757 1.00 44.19 282 LYS A N 1
ATOM 2350 C CA . LYS A 1 282 ? 6.875 -4.630 23.965 1.00 44.19 282 LYS A CA 1
ATOM 2351 C C . LYS A 1 282 ? 7.870 -4.007 24.943 1.00 44.19 282 LYS A C 1
ATOM 2353 O O . LYS A 1 282 ? 9.066 -3.998 24.665 1.00 44.19 282 LYS A O 1
ATOM 2358 N N . GLN A 1 283 ? 7.384 -3.491 26.069 1.00 38.34 283 GLN A N 1
ATOM 2359 C CA . GLN A 1 283 ? 8.251 -3.233 27.214 1.00 38.34 283 GLN A CA 1
ATOM 2360 C C . GLN A 1 283 ? 8.823 -4.589 27.638 1.00 38.34 283 GLN A C 1
ATOM 2362 O O . GLN A 1 283 ? 8.064 -5.543 27.825 1.00 38.34 283 GLN A O 1
ATOM 2367 N N . LYS A 1 284 ? 10.151 -4.711 27.719 1.00 46.31 284 LYS A N 1
ATOM 2368 C CA . LYS A 1 284 ? 10.751 -5.856 28.404 1.00 46.31 284 LYS A CA 1
ATOM 2369 C C . LYS A 1 284 ? 10.248 -5.815 29.845 1.00 46.31 284 LYS A C 1
ATOM 2371 O O . LYS A 1 284 ? 10.408 -4.793 30.501 1.00 46.31 284 LYS A O 1
ATOM 2376 N N . SER A 1 285 ? 9.643 -6.899 30.320 1.00 42.62 285 SER A N 1
ATOM 2377 C CA . SER A 1 285 ? 9.601 -7.160 31.757 1.00 42.62 285 SER A CA 1
ATOM 2378 C C . SER A 1 285 ? 11.048 -7.199 32.236 1.00 42.62 285 SER A C 1
ATOM 2380 O O . SER A 1 285 ? 11.856 -7.902 31.617 1.00 42.62 285 SER A O 1
ATOM 2382 N N . ASP A 1 286 ? 11.374 -6.410 33.259 1.00 36.19 286 ASP A N 1
ATOM 2383 C CA . ASP A 1 286 ? 12.702 -6.431 33.865 1.00 36.19 286 ASP A CA 1
ATOM 2384 C C . ASP A 1 286 ? 13.102 -7.883 34.155 1.00 36.19 286 ASP A C 1
ATOM 2386 O O . ASP A 1 286 ? 12.266 -8.658 34.633 1.00 36.19 286 ASP A O 1
ATOM 2390 N N . PRO A 1 287 ? 14.334 -8.293 33.814 1.00 52.88 287 PRO A N 1
ATOM 2391 C CA . PRO A 1 287 ? 14.818 -9.599 34.215 1.00 52.88 287 PRO A CA 1
ATOM 2392 C C . PRO A 1 287 ? 14.909 -9.611 35.747 1.00 52.88 287 PRO A C 1
ATOM 2394 O O . PRO A 1 287 ? 15.763 -8.936 36.317 1.00 52.88 287 PRO A O 1
ATOM 2397 N N . SER A 1 288 ? 13.981 -10.329 36.384 1.00 49.53 288 SER A N 1
ATOM 2398 C CA . SER A 1 288 ? 14.025 -10.710 37.800 1.00 49.53 288 SER A CA 1
ATOM 2399 C C . SER A 1 288 ? 15.174 -11.666 38.075 1.00 49.53 288 SER A C 1
ATOM 2401 O O . SER A 1 288 ? 15.310 -12.607 37.255 1.00 49.53 288 SER A O 1
#

InterPro domains:
  IPR009772 Cell division cycle protein 123 [PF07065] (55-276)
  IPR009772 Cell division cycle protein 123 [PTHR15323] (93-283)

Organism: Reticulomyxa filosa (NCBI:txid46433)